Protein AF-A0A1H8T1Y1-F1 (afdb_monomer_lite)

Radius of gyration: 28.63 Å; chains: 1; bounding box: 66×76×70 Å

Secondary structure (DSSP, 8-state):
------------------PPP----TTT--PPPPPPHHHHSGGG-EEEEE--TT--BHHHHHHHHHTTTT-EEPPGGGS-TTHHHHHTSBPPGGGSEEEEEEHHHHHHHHH-TTEEEEEETTTTEEEEEEPTTTHHHHHHHHHHHHHHHHHHHHHTTEE-PPPTT--HHHHHHHH-TT-HHHHHHHHHHH-GGGBSSSSTT-BPTTPPEEPPPHHHHHTS-HHHHHHHHH---

InterPro domains:
  IPR020012 FimV, LysM domain [TIGR03505] (166-229)
  IPR022260 Integrating conjugative element protein PilL, PFGI-1 [TIGR03748] (23-128)

Structure (mmCIF, N/CA/C/O backbone):
data_AF-A0A1H8T1Y1-F1
#
_entry.id   AF-A0A1H8T1Y1-F1
#
loop_
_atom_site.group_PDB
_atom_site.id
_atom_site.type_symbol
_atom_site.label_atom_id
_atom_site.label_alt_id
_atom_site.label_comp_id
_atom_site.label_asym_id
_atom_site.label_entity_id
_atom_site.label_seq_id
_atom_site.pdbx_PDB_ins_code
_atom_site.Cartn_x
_atom_site.Cartn_y
_atom_site.Cartn_z
_atom_site.occupancy
_atom_site.B_iso_or_equiv
_atom_site.auth_seq_id
_atom_site.auth_comp_id
_atom_site.auth_asym_id
_atom_site.auth_atom_id
_atom_site.pdbx_PDB_model_num
ATOM 1 N N . MET A 1 1 ? -32.962 -58.905 47.670 1.00 41.69 1 MET A N 1
ATOM 2 C CA . MET A 1 1 ? -31.483 -58.943 47.669 1.00 41.69 1 MET A CA 1
ATOM 3 C C . MET A 1 1 ? -30.972 -57.582 47.228 1.00 41.69 1 MET A C 1
ATOM 5 O O . MET A 1 1 ? -31.451 -57.063 46.233 1.00 41.69 1 MET A O 1
ATOM 9 N N . ARG A 1 2 ? -30.092 -56.984 48.039 1.00 42.81 2 ARG A N 1
ATOM 10 C CA . ARG A 1 2 ? -29.421 -55.692 47.831 1.00 42.81 2 ARG A CA 1
ATOM 11 C C . ARG A 1 2 ? -28.323 -55.837 46.778 1.00 42.81 2 ARG A C 1
ATOM 13 O O . ARG A 1 2 ? -27.537 -56.761 46.939 1.00 42.81 2 ARG A O 1
ATOM 20 N N . GLN A 1 3 ? -28.178 -54.890 45.852 1.00 44.50 3 GLN A N 1
ATOM 21 C CA . GLN A 1 3 ? -26.863 -54.474 45.345 1.00 44.50 3 GLN A CA 1
ATOM 22 C C . GLN A 1 3 ? -26.889 -52.972 45.036 1.00 44.50 3 GLN A C 1
ATOM 24 O O . GLN A 1 3 ? -27.637 -52.509 44.180 1.00 44.50 3 GLN A O 1
ATOM 29 N N . LEU A 1 4 ? -26.100 -52.221 45.809 1.00 45.38 4 LEU A N 1
ATOM 30 C CA . LEU A 1 4 ? -25.691 -50.857 45.497 1.00 45.38 4 LEU A CA 1
ATOM 31 C C . LEU A 1 4 ? -24.574 -50.932 44.447 1.00 45.38 4 LEU A C 1
ATOM 33 O O . LEU A 1 4 ? -23.591 -51.635 44.673 1.00 45.38 4 LEU A O 1
ATOM 37 N N . CYS A 1 5 ? -24.681 -50.164 43.365 1.00 45.09 5 CYS A N 1
ATOM 38 C CA . CYS A 1 5 ? -23.545 -49.815 42.513 1.00 45.09 5 CYS A CA 1
ATOM 39 C C . CYS A 1 5 ? -23.283 -48.316 42.665 1.00 45.09 5 CYS A C 1
ATOM 41 O O . CYS A 1 5 ? -24.071 -47.489 42.215 1.00 45.09 5 CYS A O 1
ATOM 43 N N . ALA A 1 6 ? -22.184 -47.983 43.338 1.00 44.53 6 ALA A N 1
ATOM 44 C CA . ALA A 1 6 ? -21.596 -46.653 43.326 1.00 44.53 6 ALA A CA 1
ATOM 45 C C . ALA A 1 6 ? -20.744 -46.511 42.058 1.00 44.53 6 ALA A C 1
ATOM 47 O O . ALA A 1 6 ? -19.936 -47.395 41.773 1.00 44.53 6 ALA A O 1
ATOM 48 N N . LEU A 1 7 ? -20.898 -45.412 41.317 1.00 40.72 7 LEU A N 1
ATOM 49 C CA . LEU A 1 7 ? -19.971 -45.047 40.248 1.00 40.72 7 LEU A CA 1
ATOM 50 C C . LEU A 1 7 ? -19.500 -43.605 40.446 1.00 40.72 7 LEU A C 1
ATOM 52 O O . LEU A 1 7 ? -20.298 -42.690 40.643 1.00 40.72 7 LEU A O 1
ATOM 56 N N . ALA A 1 8 ? -18.178 -43.464 40.455 1.00 46.78 8 ALA A N 1
ATOM 57 C CA . ALA A 1 8 ? -17.427 -42.253 40.730 1.00 46.78 8 ALA A CA 1
ATOM 58 C C . ALA A 1 8 ? -17.572 -41.214 39.608 1.00 46.78 8 ALA A C 1
ATOM 60 O O . ALA A 1 8 ? -17.495 -41.548 38.427 1.00 46.78 8 ALA A O 1
ATOM 61 N N . ILE A 1 9 ? -17.729 -39.947 39.990 1.00 44.78 9 ILE A N 1
ATOM 62 C CA . ILE A 1 9 ? -17.725 -38.805 39.073 1.00 44.78 9 ILE A CA 1
ATOM 63 C C . ILE A 1 9 ? -16.298 -38.249 39.034 1.00 44.78 9 ILE A C 1
ATOM 65 O O . ILE A 1 9 ? -15.791 -37.759 40.041 1.00 44.78 9 ILE A O 1
ATOM 69 N N . ALA A 1 10 ? -15.650 -38.340 37.873 1.00 44.66 10 ALA A N 1
ATOM 70 C CA . ALA A 1 10 ? -14.387 -37.667 37.594 1.00 44.66 10 ALA A CA 1
ATOM 71 C C . ALA A 1 10 ? -14.657 -36.183 37.290 1.00 44.66 10 ALA A C 1
ATOM 73 O O . ALA A 1 10 ? -15.415 -35.864 36.374 1.00 44.66 10 ALA A O 1
ATOM 74 N N . ALA A 1 11 ? -14.054 -35.277 38.060 1.00 43.69 11 ALA A N 1
ATOM 75 C CA . ALA A 1 11 ? -14.150 -33.841 37.826 1.00 43.69 11 ALA A CA 1
ATOM 76 C C . ALA A 1 11 ? -13.130 -33.414 36.758 1.00 43.69 11 ALA A C 1
ATOM 78 O O . ALA A 1 11 ? -11.920 -33.500 36.961 1.00 43.69 11 ALA A O 1
ATOM 79 N N . MET A 1 12 ? -13.637 -32.960 35.615 1.00 39.44 12 MET A N 1
ATOM 80 C CA . MET A 1 12 ? -12.865 -32.364 34.529 1.00 39.44 12 MET A CA 1
ATOM 81 C C . MET A 1 12 ? -12.620 -30.887 34.873 1.00 39.44 12 MET A C 1
ATOM 83 O O . MET A 1 12 ? -13.571 -30.122 35.019 1.00 39.44 12 MET A O 1
ATOM 87 N N . VAL A 1 13 ? -11.361 -30.486 35.058 1.00 51.19 13 VAL A N 1
ATOM 88 C CA . VAL A 1 13 ? -10.991 -29.085 35.323 1.00 51.19 13 VAL A CA 1
ATOM 89 C C . VAL A 1 13 ? -10.791 -28.379 33.982 1.00 51.19 13 VAL A C 1
ATOM 91 O O . VAL A 1 13 ? -9.880 -28.723 33.232 1.00 51.19 13 VAL A O 1
ATOM 94 N N . ALA A 1 14 ? -11.651 -27.408 33.673 1.00 46.38 14 ALA A N 1
ATOM 95 C CA . ALA A 1 14 ? -11.491 -26.507 32.532 1.00 46.38 14 ALA A CA 1
ATOM 96 C C . ALA A 1 14 ? -10.654 -25.272 32.932 1.00 46.38 14 ALA A C 1
ATOM 98 O O . ALA A 1 14 ? -10.729 -24.847 34.089 1.00 46.38 14 ALA A O 1
ATOM 99 N N . PRO A 1 15 ? -9.862 -24.681 32.015 1.00 45.28 15 PRO A N 1
ATOM 100 C CA . PRO A 1 15 ? -9.058 -23.504 32.322 1.00 45.28 15 PRO A CA 1
ATOM 101 C C . PRO A 1 15 ? -9.956 -22.272 32.494 1.00 45.28 15 PRO A C 1
ATOM 103 O O . PRO A 1 15 ? -10.916 -22.074 31.749 1.00 45.28 15 PRO A O 1
ATOM 106 N N . ALA A 1 16 ? -9.639 -21.444 33.488 1.00 47.78 16 ALA A N 1
ATOM 107 C CA . ALA A 1 16 ? -10.361 -20.211 33.767 1.00 47.78 16 ALA A CA 1
ATOM 108 C C . ALA A 1 16 ? -10.112 -19.179 32.655 1.00 47.78 16 ALA A C 1
ATOM 110 O O . ALA A 1 16 ? -8.989 -18.714 32.463 1.00 47.78 16 ALA A O 1
ATOM 111 N N . VAL A 1 17 ? -11.174 -18.818 31.933 1.00 49.31 17 VAL A N 1
ATOM 112 C CA . VAL A 1 17 ? -11.217 -17.617 31.095 1.00 49.31 17 VAL A CA 1
ATOM 113 C C . VAL A 1 17 ? -11.213 -16.411 32.034 1.00 49.31 17 VAL A C 1
ATOM 115 O O . VAL A 1 17 ? -12.082 -16.296 32.897 1.00 49.31 17 VAL A O 1
ATOM 118 N N . VAL A 1 18 ? -10.217 -15.537 31.893 1.00 51.84 18 VAL A N 1
ATOM 119 C CA . VAL A 1 18 ? -10.145 -14.270 32.630 1.00 51.84 18 VAL A CA 1
ATOM 120 C C . VAL A 1 18 ? -11.227 -13.349 32.065 1.00 51.84 18 VAL A C 1
ATOM 122 O O . VAL A 1 18 ? -11.109 -12.868 30.941 1.00 51.84 18 VAL A O 1
ATOM 125 N N . ALA A 1 19 ? -12.314 -13.185 32.818 1.00 48.09 19 ALA A N 1
ATOM 126 C CA . ALA A 1 19 ? -13.401 -12.269 32.506 1.00 48.09 19 ALA A CA 1
ATOM 127 C C . ALA A 1 19 ? -13.042 -10.852 32.973 1.00 48.09 19 ALA A C 1
ATOM 129 O O . ALA A 1 19 ? -12.532 -10.673 34.079 1.00 48.09 19 ALA A O 1
ATOM 130 N N . ASP A 1 20 ? -13.313 -9.879 32.106 1.00 53.50 20 ASP A N 1
ATOM 131 C CA . ASP A 1 20 ? -13.230 -8.447 32.389 1.00 53.50 20 ASP A CA 1
ATOM 132 C C . ASP A 1 20 ? -14.220 -8.064 33.509 1.00 53.50 20 ASP A C 1
ATOM 134 O O . ASP A 1 20 ? -15.272 -8.692 33.669 1.00 53.50 20 ASP A O 1
ATOM 138 N N . ASP A 1 21 ? -13.840 -7.082 34.320 1.00 47.06 21 ASP A N 1
ATOM 139 C CA . ASP A 1 21 ? -14.390 -6.797 35.653 1.00 47.06 21 ASP A CA 1
ATOM 140 C C . ASP A 1 21 ? -15.920 -6.534 35.622 1.00 47.06 21 ASP A C 1
ATOM 142 O O . ASP A 1 21 ? -16.380 -5.634 34.908 1.00 47.06 21 ASP A O 1
ATOM 146 N N . PRO A 1 22 ? -16.761 -7.287 36.367 1.00 53.12 22 PRO A N 1
ATOM 147 C CA . PRO A 1 22 ? -18.199 -7.050 36.383 1.00 53.12 22 PRO A CA 1
ATOM 148 C C . PRO A 1 22 ? -18.513 -5.716 37.070 1.00 53.12 22 PRO A C 1
ATOM 150 O O . PRO A 1 22 ? -18.348 -5.551 38.279 1.00 53.12 22 PRO A O 1
ATOM 153 N N . THR A 1 23 ? -19.054 -4.768 36.306 1.00 56.09 23 THR A N 1
ATOM 154 C CA . THR A 1 23 ? -19.643 -3.541 36.850 1.00 56.09 23 THR A CA 1
ATOM 155 C C . THR A 1 23 ? -20.804 -3.910 37.779 1.00 56.09 23 THR A C 1
ATOM 157 O O . THR A 1 23 ? -21.844 -4.413 37.359 1.00 56.09 23 THR A O 1
ATOM 160 N N . GLN A 1 24 ? -20.604 -3.708 39.082 1.00 50.97 24 GLN A N 1
ATOM 161 C CA . GLN A 1 24 ? -21.530 -4.135 40.127 1.00 50.97 24 GLN A CA 1
ATOM 162 C C . GLN A 1 24 ? -22.794 -3.258 40.148 1.00 50.97 24 GLN A C 1
ATOM 164 O O . GLN A 1 24 ? -22.817 -2.183 40.747 1.00 50.97 24 GLN A O 1
ATOM 169 N N . VAL A 1 25 ? -23.882 -3.738 39.543 1.00 51.06 25 VAL A N 1
ATOM 170 C CA . VAL A 1 25 ? -25.210 -3.105 39.607 1.00 51.06 25 VAL A CA 1
ATOM 171 C C . VAL A 1 25 ? -25.997 -3.676 40.798 1.00 51.06 25 VAL A C 1
ATOM 173 O O . VAL A 1 25 ? -26.868 -4.526 40.657 1.00 51.06 25 VAL A O 1
ATOM 176 N N . GLY A 1 26 ? -25.682 -3.233 42.020 1.00 55.22 26 GLY A N 1
ATOM 177 C CA . GLY A 1 26 ? -26.442 -3.597 43.231 1.00 55.22 26 GLY A CA 1
ATOM 178 C C . GLY A 1 26 ? -26.345 -5.073 43.677 1.00 55.22 26 GLY A C 1
ATOM 179 O O . GLY A 1 26 ? -25.745 -5.922 43.029 1.00 55.22 26 GLY A O 1
ATOM 180 N N . ARG A 1 27 ? -26.909 -5.396 44.853 1.00 60.59 27 ARG A N 1
ATOM 181 C CA . ARG A 1 27 ? -26.640 -6.659 45.584 1.00 60.59 27 ARG A CA 1
ATOM 182 C C . ARG A 1 27 ? -27.280 -7.940 45.016 1.00 60.59 27 ARG A C 1
ATOM 184 O O . ARG A 1 27 ? -26.973 -9.006 45.532 1.00 60.59 27 ARG A O 1
ATOM 191 N N . TYR A 1 28 ? -28.139 -7.869 43.996 1.00 52.84 28 TYR A N 1
ATOM 192 C CA . TYR A 1 28 ? -28.879 -9.046 43.499 1.00 52.84 28 TYR A CA 1
ATOM 193 C C . TYR A 1 28 ? -29.111 -9.076 41.980 1.00 52.84 28 TYR A C 1
ATOM 195 O O . TYR A 1 28 ? -29.944 -9.852 41.518 1.00 52.84 28 TYR A O 1
ATOM 203 N N . GLN A 1 29 ? -28.424 -8.249 41.187 1.00 48.72 29 GLN A N 1
ATOM 204 C CA . GLN A 1 29 ? -28.592 -8.261 39.731 1.00 48.72 29 GLN A CA 1
ATOM 205 C C . GLN A 1 29 ? -27.283 -8.640 39.045 1.00 48.72 29 GLN A C 1
ATOM 207 O O . GLN A 1 29 ? -26.314 -7.889 39.041 1.00 48.72 29 GLN A O 1
ATOM 212 N N . THR A 1 30 ? -27.270 -9.836 38.463 1.00 57.25 30 THR A N 1
ATOM 213 C CA . THR A 1 30 ? -26.233 -10.283 37.536 1.00 57.25 30 THR A CA 1
ATOM 214 C C . THR A 1 30 ? -26.773 -10.077 36.128 1.00 57.25 30 THR A C 1
ATOM 216 O O . THR A 1 30 ? -27.548 -10.889 35.628 1.00 57.25 30 THR A O 1
ATOM 219 N N . THR A 1 31 ? -26.417 -8.966 35.493 1.00 61.22 31 THR A N 1
ATOM 220 C CA . THR A 1 31 ? -26.626 -8.797 34.052 1.00 61.22 31 THR A CA 1
ATOM 221 C C . THR A 1 31 ? -25.508 -9.522 33.319 1.00 61.22 31 THR A C 1
ATOM 223 O O . THR A 1 31 ? -24.333 -9.280 33.595 1.00 61.22 31 THR A O 1
ATOM 226 N N . ALA A 1 32 ? -25.858 -10.420 32.398 1.00 63.00 32 ALA A N 1
ATOM 227 C CA . ALA A 1 32 ? -24.876 -10.988 31.485 1.00 63.00 32 ALA A CA 1
ATOM 228 C C . ALA A 1 32 ? -24.254 -9.847 30.653 1.00 63.00 32 ALA A C 1
ATOM 230 O O . ALA A 1 32 ? -25.011 -9.009 30.152 1.00 63.00 32 ALA A O 1
ATOM 231 N N . PRO A 1 33 ? -22.919 -9.775 30.515 1.00 75.94 33 PRO A N 1
ATOM 232 C CA . PRO A 1 33 ? -22.287 -8.743 29.705 1.00 75.94 33 PRO A CA 1
ATOM 233 C C . PRO A 1 33 ? -22.711 -8.926 28.244 1.00 75.94 33 PRO A C 1
ATOM 235 O O . PRO A 1 33 ? -22.449 -9.963 27.632 1.00 75.94 33 PRO A O 1
ATOM 238 N N . LEU A 1 34 ? -23.416 -7.931 27.705 1.00 85.44 34 LEU A N 1
ATOM 239 C CA . LEU A 1 34 ? -23.679 -7.839 26.274 1.00 85.44 34 LEU A CA 1
ATOM 240 C C . LEU A 1 34 ? -22.417 -7.316 25.578 1.00 85.44 34 LEU A C 1
ATOM 242 O O . LEU A 1 34 ? -21.714 -6.487 26.163 1.00 85.44 34 LEU A O 1
ATOM 246 N N . PRO A 1 35 ? -22.128 -7.766 24.346 1.00 86.25 35 PRO A N 1
ATOM 247 C CA . PRO A 1 35 ? -21.045 -7.193 23.561 1.00 86.25 35 PRO A CA 1
ATOM 248 C C . PRO A 1 35 ? -21.219 -5.680 23.393 1.00 86.25 35 PRO A C 1
ATOM 250 O O . PRO A 1 35 ? -22.337 -5.199 23.204 1.00 86.25 35 PRO A O 1
ATOM 253 N N . THR A 1 36 ? -20.117 -4.935 23.438 1.00 87.38 36 THR A N 1
ATOM 254 C CA . THR A 1 36 ? -20.114 -3.504 23.115 1.00 87.38 36 THR A CA 1
ATOM 255 C C . THR A 1 36 ? -20.290 -3.287 21.612 1.00 87.38 36 THR A C 1
ATOM 257 O O . THR A 1 36 ? -19.944 -4.155 20.810 1.00 87.38 36 THR A O 1
ATOM 260 N N . ASP A 1 37 ? -20.729 -2.095 21.202 1.00 86.31 37 ASP A N 1
ATOM 261 C CA . ASP A 1 37 ? -20.847 -1.752 19.776 1.00 86.31 37 ASP A CA 1
ATOM 262 C C . ASP A 1 37 ? -19.521 -1.951 19.027 1.00 86.31 37 ASP A C 1
ATOM 264 O O . ASP A 1 37 ? -19.510 -2.486 17.929 1.00 86.31 37 ASP A O 1
ATOM 268 N N . SER A 1 38 ? -18.380 -1.627 19.646 1.00 87.69 38 SER A N 1
ATOM 269 C CA . SER A 1 38 ? -17.046 -1.866 19.072 1.00 87.69 38 SER A CA 1
ATOM 270 C C . SER A 1 38 ? -16.645 -3.344 18.991 1.00 87.69 38 SER A C 1
ATOM 272 O O . SER A 1 38 ? -15.750 -3.689 18.225 1.00 87.69 38 SER A O 1
ATOM 274 N N . GLN A 1 39 ? -17.260 -4.223 19.788 1.00 91.25 39 GLN A N 1
ATOM 275 C CA . GLN A 1 39 ? -17.073 -5.674 19.681 1.00 91.25 39 GLN A CA 1
ATOM 276 C C . GLN A 1 39 ? -17.959 -6.273 18.580 1.00 91.25 39 GLN A C 1
ATOM 278 O O . GLN A 1 39 ? -17.578 -7.275 17.977 1.00 91.25 39 GLN A O 1
ATOM 283 N N . ILE A 1 40 ? -19.114 -5.658 18.305 1.00 91.56 40 ILE A N 1
ATOM 284 C CA . ILE A 1 40 ? -20.020 -6.038 17.211 1.00 91.56 40 ILE A CA 1
ATOM 285 C C . ILE A 1 40 ? -19.499 -5.492 15.870 1.00 91.56 40 ILE A C 1
ATOM 287 O O . ILE A 1 40 ? -19.448 -6.221 14.880 1.00 91.56 40 ILE A O 1
ATOM 291 N N . GLU A 1 41 ? -19.053 -4.237 15.856 1.00 93.75 41 GLU A N 1
ATOM 292 C CA . GLU A 1 41 ? -18.517 -3.502 14.711 1.00 93.75 41 GLU A CA 1
ATOM 293 C C . GLU A 1 41 ? -17.077 -3.041 15.007 1.00 93.75 41 GLU A C 1
ATOM 295 O O . GLU A 1 41 ? -16.855 -1.932 15.503 1.00 93.75 41 GLU A O 1
ATOM 300 N N . PRO A 1 42 ? -16.058 -3.862 14.680 1.00 95.19 42 PRO A N 1
ATOM 301 C CA . PRO A 1 42 ? -14.664 -3.567 15.024 1.00 95.19 42 PRO A CA 1
ATOM 302 C C . PRO A 1 42 ? -14.123 -2.245 14.469 1.00 95.19 42 PRO A C 1
ATOM 304 O O . PRO A 1 42 ? -13.201 -1.678 15.046 1.00 95.19 42 PRO A O 1
ATOM 307 N N . LEU A 1 43 ? -14.693 -1.722 13.377 1.00 97.12 43 LEU A N 1
ATOM 308 C CA . LEU A 1 43 ? -14.294 -0.430 12.804 1.00 97.12 43 LEU A CA 1
ATOM 309 C C . LEU A 1 43 ? -14.815 0.778 13.605 1.00 97.12 43 LEU A C 1
ATOM 311 O O . LEU A 1 43 ? -14.314 1.885 13.422 1.00 97.12 43 LEU A O 1
ATOM 315 N N . GLN A 1 44 ? -15.741 0.577 14.546 1.00 96.50 44 GLN A N 1
ATOM 316 C CA . GLN A 1 44 ? -16.220 1.629 15.449 1.00 96.50 44 GLN A CA 1
ATOM 317 C C . GLN A 1 44 ? -15.385 1.767 16.724 1.00 96.50 44 GLN A C 1
ATOM 319 O O . GLN A 1 44 ? -15.657 2.626 17.569 1.00 96.50 44 GLN A O 1
ATOM 324 N N . VAL A 1 45 ? -14.339 0.950 16.878 1.00 95.62 45 VAL A N 1
ATOM 325 C CA . VAL A 1 45 ? -13.391 1.094 17.983 1.00 95.62 45 VAL A CA 1
ATOM 326 C C . VAL A 1 45 ? -12.777 2.497 17.975 1.00 95.62 45 VAL A C 1
ATOM 328 O O . VAL A 1 45 ? -12.347 3.005 16.937 1.00 95.62 45 VAL A O 1
ATOM 331 N N . ARG A 1 46 ? -12.754 3.151 19.143 1.00 96.50 46 ARG A N 1
ATOM 332 C CA . ARG A 1 46 ? -12.114 4.463 19.293 1.00 96.50 46 ARG A CA 1
ATOM 333 C C . ARG A 1 46 ? -10.611 4.283 19.413 1.00 96.50 46 ARG A C 1
ATOM 335 O O . ARG A 1 46 ? -10.147 3.579 20.307 1.00 96.50 46 ARG A O 1
ATOM 342 N N . VAL A 1 47 ? -9.870 4.954 18.544 1.00 96.81 47 VAL A N 1
ATOM 343 C CA . VAL A 1 47 ? -8.411 4.888 18.485 1.00 96.81 47 VAL A CA 1
ATOM 344 C C . VAL A 1 47 ? -7.801 6.282 18.526 1.00 96.81 47 VAL A C 1
ATOM 346 O O . VAL A 1 47 ? -8.397 7.258 18.061 1.00 96.81 47 VAL A O 1
ATOM 349 N N . THR A 1 48 ? -6.590 6.339 19.068 1.00 97.94 48 THR A N 1
ATOM 350 C CA . THR A 1 48 ? -5.642 7.435 18.882 1.00 97.94 48 THR A CA 1
ATOM 351 C C . THR A 1 48 ? -4.370 6.809 18.334 1.00 97.94 48 THR A C 1
ATOM 353 O O . THR A 1 48 ? -3.810 5.921 18.977 1.00 97.94 48 THR A O 1
ATOM 356 N N . LEU A 1 49 ? -3.960 7.216 17.136 1.00 97.50 49 LEU A N 1
ATOM 357 C CA . LEU A 1 49 ? -2.805 6.669 16.432 1.00 97.50 49 LEU A CA 1
ATOM 358 C C . LEU A 1 49 ? -1.751 7.755 16.229 1.00 97.50 49 LEU A C 1
ATOM 360 O O . LEU A 1 49 ? -2.080 8.871 15.829 1.00 97.50 49 LEU A O 1
ATOM 364 N N . THR A 1 50 ? -0.495 7.381 16.451 1.00 98.25 50 THR A N 1
ATOM 365 C CA . THR A 1 50 ? 0.693 8.152 16.078 1.00 98.25 50 THR A CA 1
ATOM 366 C C . THR A 1 50 ? 1.465 7.316 15.067 1.00 98.25 50 THR A C 1
ATOM 368 O O . THR A 1 50 ? 1.902 6.211 15.394 1.00 98.25 50 THR A O 1
ATOM 371 N N . PHE A 1 51 ? 1.591 7.802 13.833 1.00 97.69 51 PHE A N 1
ATOM 372 C CA . PHE A 1 51 ? 2.263 7.063 12.766 1.00 97.69 51 PHE A CA 1
ATOM 373 C C . PHE A 1 51 ? 3.783 7.214 12.887 1.00 97.69 51 PHE A C 1
ATOM 375 O O . PHE A 1 51 ? 4.273 8.345 12.969 1.00 97.69 51 PHE A O 1
ATOM 382 N N . PRO A 1 52 ? 4.542 6.105 12.873 1.00 96.88 52 PRO A N 1
ATOM 383 C CA . PRO A 1 52 ? 5.994 6.158 12.955 1.00 96.88 52 PRO A CA 1
ATOM 384 C C . PRO A 1 52 ? 6.590 6.721 11.645 1.00 96.88 52 PRO A C 1
ATOM 386 O O . PRO A 1 52 ? 5.886 6.794 10.629 1.00 96.88 52 PRO A O 1
ATOM 389 N N . PRO A 1 53 ? 7.853 7.184 11.645 1.00 94.00 53 PRO A N 1
ATOM 390 C CA . PRO A 1 53 ? 8.438 7.885 10.501 1.00 94.00 53 PRO A CA 1
ATOM 391 C C . PRO A 1 53 ? 8.517 7.031 9.228 1.00 94.00 53 PRO A C 1
ATOM 393 O O . PRO A 1 53 ? 8.442 7.589 8.140 1.00 94.00 53 PRO A O 1
ATOM 396 N N . GLU A 1 54 ? 8.586 5.703 9.353 1.00 94.19 54 GLU A N 1
ATOM 397 C CA . GLU A 1 54 ? 8.624 4.753 8.231 1.00 94.19 54 GLU A CA 1
ATOM 398 C C . GLU A 1 54 ? 7.292 4.675 7.463 1.00 94.19 54 GLU A C 1
ATOM 400 O O . GLU A 1 54 ? 7.232 4.147 6.352 1.00 94.19 54 GLU A O 1
ATOM 405 N N . VAL A 1 55 ? 6.202 5.184 8.048 1.00 96.75 55 VAL A N 1
ATOM 406 C CA . VAL A 1 55 ? 4.914 5.326 7.366 1.00 96.75 55 VAL A CA 1
ATOM 407 C C . VAL A 1 55 ? 4.928 6.642 6.595 1.00 96.75 55 VAL A C 1
ATOM 409 O O . VAL A 1 55 ? 4.766 7.720 7.168 1.00 96.75 55 VAL A O 1
ATOM 412 N N . GLU A 1 56 ? 5.115 6.554 5.283 1.00 96.56 56 GLU A N 1
ATOM 413 C CA . GLU A 1 56 ? 5.293 7.708 4.394 1.00 96.56 56 GLU A CA 1
ATOM 414 C C . GLU A 1 56 ? 4.084 7.966 3.494 1.00 96.56 56 GLU A C 1
ATOM 416 O O . GLU A 1 56 ? 3.879 9.087 3.031 1.00 96.56 56 GLU A O 1
ATOM 421 N N . THR A 1 57 ? 3.259 6.949 3.249 1.00 98.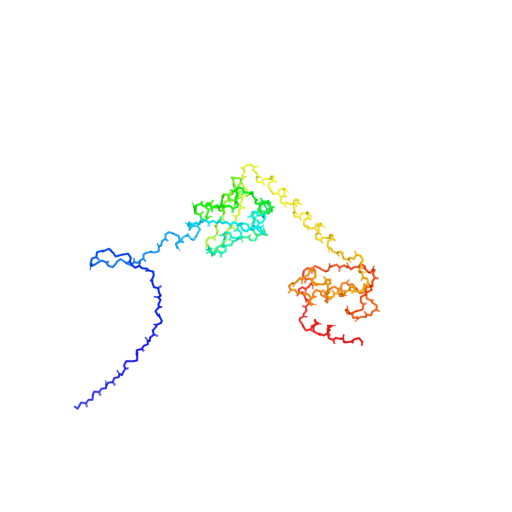12 57 THR A N 1
ATOM 422 C CA . THR A 1 57 ? 2.117 7.018 2.330 1.00 98.12 57 THR A CA 1
ATOM 423 C C . THR A 1 57 ? 0.787 6.811 3.043 1.00 98.12 57 THR A C 1
ATOM 425 O O . THR A 1 57 ? 0.700 6.172 4.095 1.00 98.12 57 THR A O 1
ATOM 428 N N . VAL A 1 58 ? -0.291 7.310 2.438 1.00 98.31 58 VAL A N 1
ATOM 429 C CA . VAL A 1 58 ? -1.660 7.082 2.913 1.00 98.31 58 VAL A CA 1
ATOM 430 C C . VAL A 1 58 ? -1.985 5.586 2.938 1.00 98.31 58 VAL A C 1
ATOM 432 O O . VAL A 1 58 ? -2.621 5.123 3.884 1.00 98.31 58 VAL A O 1
ATOM 435 N N . GLY A 1 59 ? -1.511 4.808 1.959 1.00 97.38 59 GLY A N 1
ATOM 436 C CA . GLY A 1 59 ? -1.710 3.360 1.941 1.00 97.38 59 GLY A CA 1
ATOM 437 C C . GLY A 1 59 ? -1.033 2.647 3.111 1.00 97.38 59 GLY A C 1
ATOM 438 O O . GLY A 1 59 ? -1.669 1.826 3.773 1.00 97.38 59 GLY A O 1
ATOM 439 N N . GLN A 1 60 ? 0.215 3.009 3.429 1.00 97.50 60 GLN A N 1
ATOM 440 C CA . GLN A 1 60 ? 0.911 2.494 4.615 1.00 97.50 60 GLN A CA 1
ATOM 441 C C . GLN A 1 60 ? 0.189 2.896 5.908 1.00 97.50 60 GLN A C 1
ATOM 443 O O . GLN A 1 60 ? 0.007 2.056 6.785 1.00 97.50 60 GLN A O 1
ATOM 448 N N . ALA A 1 61 ? -0.283 4.142 6.015 1.00 98.12 61 ALA A N 1
ATOM 449 C CA . ALA A 1 61 ? -1.014 4.617 7.190 1.00 98.12 61 ALA A CA 1
ATOM 450 C C . ALA A 1 61 ? -2.335 3.862 7.397 1.00 98.12 61 ALA A C 1
ATOM 452 O O . ALA A 1 61 ? -2.673 3.486 8.518 1.00 98.12 61 ALA A O 1
ATOM 453 N N . MET A 1 62 ? -3.071 3.585 6.319 1.00 98.31 62 MET A N 1
ATOM 454 C CA . MET A 1 62 ? -4.282 2.765 6.373 1.00 98.31 62 MET A CA 1
ATOM 455 C C . MET A 1 62 ? -3.977 1.319 6.773 1.00 98.31 62 MET A C 1
ATOM 457 O O . MET A 1 62 ? -4.693 0.759 7.601 1.00 98.31 62 MET A O 1
ATOM 461 N N . GLY A 1 63 ? -2.909 0.728 6.225 1.00 97.50 63 GLY A N 1
ATOM 462 C CA . GLY A 1 63 ? -2.428 -0.592 6.636 1.00 97.50 63 GLY A CA 1
ATOM 463 C C . GLY A 1 63 ? -2.127 -0.640 8.134 1.00 97.50 63 GLY A C 1
ATOM 464 O O . GLY A 1 63 ? -2.694 -1.472 8.838 1.00 97.50 63 GLY A O 1
ATOM 465 N N . TYR A 1 64 ? -1.339 0.323 8.621 1.00 97.50 64 TYR A N 1
ATOM 466 C CA . TYR A 1 64 ? -0.984 0.482 10.033 1.00 97.50 64 TYR A CA 1
ATOM 467 C C . TYR A 1 64 ? -2.222 0.621 10.932 1.00 97.50 64 TYR A C 1
ATOM 469 O O . TYR A 1 64 ? -2.355 -0.062 11.945 1.00 97.50 64 TYR A O 1
ATOM 477 N N . ALA A 1 65 ? -3.178 1.471 10.542 1.00 97.56 65 ALA A N 1
ATOM 478 C CA . ALA A 1 65 ? -4.402 1.694 11.309 1.00 97.56 65 ALA A CA 1
ATOM 479 C C . ALA A 1 65 ? -5.275 0.431 11.432 1.00 97.56 65 ALA A C 1
ATOM 481 O O . ALA A 1 65 ? -5.990 0.261 12.422 1.00 97.56 65 ALA A O 1
ATOM 482 N N . LEU A 1 66 ? -5.219 -0.460 10.440 1.00 97.69 66 LEU A N 1
ATOM 483 C CA . LEU A 1 66 ? -6.040 -1.666 10.375 1.00 97.69 66 LEU A CA 1
ATOM 484 C C . LEU A 1 66 ? -5.440 -2.875 11.111 1.00 97.69 66 LEU A C 1
ATOM 486 O O . LEU A 1 66 ? -6.205 -3.783 11.441 1.00 97.69 66 LEU A O 1
ATOM 490 N N . GLU A 1 67 ? -4.141 -2.892 11.436 1.00 94.50 67 GLU A N 1
ATOM 491 C CA . GLU A 1 67 ? -3.415 -4.069 11.963 1.00 94.50 67 GLU A CA 1
ATOM 492 C C . GLU A 1 67 ? -4.111 -4.784 13.134 1.00 94.50 67 GLU A C 1
ATOM 494 O O . GLU A 1 67 ? -4.094 -6.011 13.224 1.00 94.50 67 GLU A O 1
ATOM 499 N N . ARG A 1 68 ? -4.751 -4.027 14.035 1.00 89.94 68 ARG A N 1
ATOM 500 C CA . ARG A 1 68 ? -5.400 -4.563 15.249 1.00 89.94 68 ARG A CA 1
ATOM 501 C C . ARG A 1 68 ? -6.920 -4.679 15.154 1.00 89.94 68 ARG A C 1
ATOM 503 O O . ARG A 1 68 ? -7.562 -5.094 16.113 1.00 89.94 68 ARG A O 1
ATOM 510 N N . SER A 1 69 ? -7.499 -4.311 14.016 1.00 94.50 69 SER A N 1
ATOM 511 C CA . SER A 1 69 ? -8.954 -4.276 13.813 1.00 94.50 69 SER A CA 1
ATOM 512 C C . SER A 1 69 ? -9.537 -5.613 13.347 1.00 94.50 69 SER A C 1
ATOM 514 O O . SER A 1 69 ? -10.744 -5.839 13.429 1.00 94.50 69 SER A O 1
ATOM 516 N N . GLY A 1 70 ? -8.689 -6.497 12.811 1.00 95.25 70 GLY A N 1
ATOM 517 C CA . GLY A 1 70 ? -9.120 -7.707 12.110 1.00 95.25 70 GLY A CA 1
ATOM 518 C C . GLY A 1 70 ? -9.671 -7.455 10.700 1.00 95.25 70 GLY A C 1
ATOM 519 O O . GLY A 1 70 ? -10.056 -8.422 10.044 1.00 95.25 70 GLY A O 1
ATOM 520 N N . TYR A 1 71 ? -9.699 -6.198 10.242 1.00 98.00 71 TYR A N 1
ATOM 521 C CA . TYR A 1 71 ? -9.903 -5.811 8.848 1.00 98.00 71 TYR A CA 1
ATOM 522 C C . TYR A 1 71 ? -8.561 -5.603 8.142 1.00 98.00 71 TYR A C 1
ATOM 524 O O . TYR A 1 71 ? -7.527 -5.399 8.775 1.00 98.00 71 TYR A O 1
ATOM 532 N N . ARG A 1 72 ? -8.579 -5.644 6.812 1.00 97.50 72 ARG A N 1
ATOM 533 C CA . ARG A 1 72 ? -7.411 -5.407 5.950 1.00 97.50 72 ARG A CA 1
ATOM 534 C C . ARG A 1 72 ? -7.826 -4.655 4.689 1.00 97.50 72 ARG A C 1
ATOM 536 O O . ARG A 1 72 ? -8.985 -4.718 4.283 1.00 97.50 72 ARG A O 1
ATOM 543 N N . LEU A 1 73 ? -6.883 -3.968 4.051 1.00 96.75 73 LEU A N 1
ATOM 544 C CA . LEU A 1 73 ? -7.135 -3.348 2.750 1.00 96.75 73 LEU A CA 1
ATOM 545 C C . LEU A 1 73 ? -7.384 -4.419 1.678 1.00 96.75 73 LEU A C 1
ATOM 547 O O . LEU A 1 73 ? -6.733 -5.469 1.660 1.00 96.75 73 LEU A O 1
ATOM 551 N N . GLN A 1 74 ? -8.336 -4.150 0.788 1.00 96.69 74 GLN A N 1
ATOM 552 C CA . GLN A 1 74 ? -8.556 -4.943 -0.416 1.00 96.69 74 GLN A CA 1
ATOM 553 C C . GLN A 1 74 ? -7.351 -4.815 -1.364 1.00 96.69 74 GLN A C 1
ATOM 555 O O . GLN A 1 74 ? -6.732 -3.755 -1.443 1.00 96.69 74 GLN A O 1
ATOM 560 N N . SER A 1 75 ? -7.025 -5.894 -2.091 1.00 90.12 75 SER A N 1
ATOM 561 C CA . SER A 1 75 ? -5.992 -5.837 -3.140 1.00 90.12 75 SER A CA 1
ATOM 562 C C . SER A 1 75 ? -6.382 -4.827 -4.211 1.00 90.12 75 SER A C 1
ATOM 564 O O . SER A 1 75 ? -7.543 -4.810 -4.627 1.00 90.12 75 SER A O 1
ATOM 566 N N . VAL A 1 76 ? -5.406 -4.061 -4.700 1.00 89.25 76 VAL A N 1
ATOM 567 C CA . VAL A 1 76 ? -5.600 -3.059 -5.760 1.00 89.25 76 VAL A CA 1
ATOM 568 C C . VAL A 1 76 ? -6.221 -3.693 -7.014 1.00 89.25 76 VAL A C 1
ATOM 570 O O . VAL A 1 76 ? -7.115 -3.099 -7.604 1.00 89.25 76 VAL A O 1
ATOM 573 N N . ASP A 1 77 ? -5.874 -4.945 -7.336 1.00 87.31 77 ASP A N 1
ATOM 574 C CA . ASP A 1 77 ? -6.393 -5.680 -8.509 1.00 87.31 77 ASP A CA 1
ATOM 575 C C . ASP A 1 77 ? -7.900 -5.975 -8.452 1.00 87.31 77 ASP A C 1
ATOM 577 O O . ASP A 1 77 ? -8.524 -6.294 -9.462 1.00 87.31 77 ASP A O 1
ATOM 581 N N . LYS A 1 78 ? -8.483 -5.955 -7.247 1.00 89.75 78 LYS A N 1
ATOM 582 C CA . LYS A 1 78 ? -9.900 -6.268 -7.002 1.00 89.75 78 LYS A CA 1
ATOM 583 C C . LYS A 1 78 ? -10.705 -5.047 -6.549 1.00 89.75 78 LYS A C 1
ATOM 585 O O . LYS A 1 78 ? -11.892 -5.199 -6.264 1.00 89.75 78 LYS A O 1
ATOM 590 N N . ALA A 1 79 ? -10.066 -3.886 -6.430 1.00 93.44 79 ALA A N 1
ATOM 591 C CA . ALA A 1 79 ? -10.668 -2.632 -5.991 1.00 93.44 79 ALA A CA 1
ATOM 592 C C . ALA A 1 79 ? -11.003 -1.719 -7.188 1.00 93.44 79 ALA A C 1
ATOM 594 O O . ALA A 1 79 ? -10.752 -2.067 -8.342 1.00 93.44 79 ALA A O 1
ATOM 595 N N . ASP A 1 80 ? -11.568 -0.533 -6.925 1.00 94.56 80 ASP A N 1
ATOM 596 C CA . ASP A 1 80 ? -11.630 0.530 -7.938 1.00 94.56 80 ASP A CA 1
ATOM 597 C C . ASP A 1 80 ? -10.191 0.878 -8.367 1.00 94.56 80 ASP A C 1
ATOM 599 O O . ASP A 1 80 ? -9.383 1.206 -7.492 1.00 94.56 80 ASP A O 1
ATOM 603 N N . PRO A 1 81 ? -9.851 0.872 -9.672 1.00 93.94 81 PRO A N 1
ATOM 604 C CA . PRO A 1 81 ? -8.514 1.237 -10.144 1.00 93.94 81 PRO A CA 1
ATOM 605 C C . PRO A 1 81 ? -8.029 2.587 -9.606 1.00 93.94 81 PRO A C 1
ATOM 607 O O . PRO A 1 81 ? -6.842 2.768 -9.338 1.00 93.94 81 PRO A O 1
ATOM 610 N N . ALA A 1 82 ? -8.954 3.528 -9.368 1.00 96.88 82 ALA A N 1
ATOM 611 C CA . AL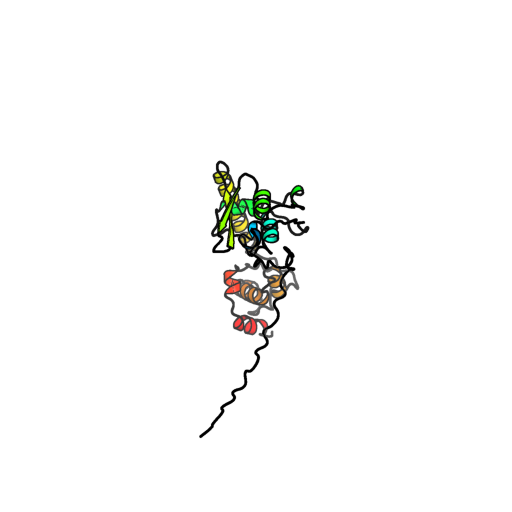A A 1 82 ? -8.635 4.817 -8.769 1.00 96.88 82 ALA A CA 1
ATOM 612 C C . ALA A 1 82 ? -7.917 4.676 -7.417 1.00 96.88 82 ALA A C 1
ATOM 614 O O . ALA A 1 82 ? -7.045 5.484 -7.112 1.00 96.88 82 ALA A O 1
ATOM 615 N N . MET A 1 83 ? -8.241 3.659 -6.610 1.00 97.25 83 MET A N 1
ATOM 616 C CA . MET A 1 83 ? -7.692 3.466 -5.264 1.00 97.25 83 MET A CA 1
ATOM 617 C C . MET A 1 83 ? -6.158 3.466 -5.247 1.00 97.25 83 MET A C 1
ATOM 619 O O . MET A 1 83 ? -5.568 3.990 -4.302 1.00 97.25 83 MET A O 1
ATOM 623 N N . LYS A 1 84 ? -5.497 2.981 -6.308 1.00 96.06 84 LYS A N 1
ATOM 624 C CA . LYS A 1 84 ? -4.030 3.023 -6.436 1.00 96.06 84 LYS A CA 1
ATOM 625 C C . LYS A 1 84 ? -3.473 4.444 -6.290 1.00 96.06 84 LYS A C 1
ATOM 627 O O . LYS A 1 84 ? -2.464 4.658 -5.614 1.00 96.06 84 LYS A O 1
ATOM 632 N N . LEU A 1 85 ? -4.166 5.436 -6.851 1.00 97.50 85 LEU A N 1
ATOM 633 C CA . LEU A 1 85 ? -3.793 6.841 -6.713 1.00 97.50 85 LEU A CA 1
ATOM 634 C C . LEU A 1 85 ? -3.782 7.280 -5.247 1.00 97.50 85 LEU A C 1
ATOM 636 O O . LEU A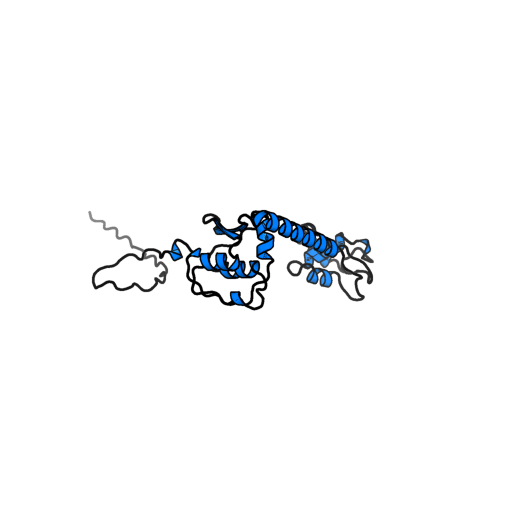 1 85 ? -2.849 7.965 -4.834 1.00 97.50 85 LEU A O 1
ATOM 640 N N . LEU A 1 86 ? -4.811 6.906 -4.479 1.00 97.94 86 LEU A N 1
ATOM 641 C CA . LEU A 1 86 ? -4.932 7.263 -3.067 1.00 97.94 86 LEU A CA 1
ATOM 642 C C . LEU A 1 86 ? -3.793 6.667 -2.245 1.00 97.94 86 LEU A C 1
ATOM 644 O O . LEU A 1 86 ? -3.142 7.384 -1.491 1.00 97.94 86 LEU A O 1
ATOM 648 N N . LEU A 1 87 ? -3.548 5.366 -2.410 1.00 97.06 87 LEU A N 1
ATOM 649 C CA . LEU A 1 87 ? -2.588 4.626 -1.591 1.00 97.06 87 LEU A CA 1
ATOM 650 C C . LEU A 1 87 ? -1.149 5.122 -1.773 1.00 97.06 87 LEU A C 1
ATOM 652 O O . LEU A 1 87 ? -0.364 5.040 -0.834 1.00 97.06 87 LEU A O 1
ATOM 656 N N . THR A 1 88 ? -0.827 5.672 -2.945 1.00 96.19 88 THR A N 1
ATOM 657 C CA . THR A 1 88 ? 0.497 6.223 -3.279 1.00 96.19 88 THR A CA 1
ATOM 658 C C . THR A 1 88 ? 0.692 7.677 -2.850 1.00 96.19 88 THR A C 1
ATOM 660 O O . THR A 1 88 ? 1.801 8.198 -2.950 1.00 96.19 88 THR A O 1
ATOM 663 N N . ARG A 1 89 ? -0.354 8.375 -2.382 1.00 97.56 89 ARG A N 1
ATOM 664 C CA . ARG A 1 89 ? -0.194 9.755 -1.899 1.00 97.56 89 ARG A CA 1
ATOM 665 C C . ARG A 1 89 ? 0.644 9.771 -0.621 1.00 97.56 89 ARG A C 1
ATOM 667 O O . ARG A 1 89 ? 0.453 8.927 0.253 1.00 97.56 89 ARG A O 1
ATOM 674 N N . ALA A 1 90 ? 1.517 10.768 -0.491 1.00 97.81 90 ALA A N 1
ATOM 675 C CA . ALA A 1 90 ? 2.269 11.009 0.736 1.00 97.81 90 ALA A CA 1
ATOM 676 C C . ALA A 1 90 ? 1.324 11.288 1.916 1.00 97.81 90 ALA A C 1
ATOM 678 O O . ALA A 1 90 ? 0.301 11.960 1.756 1.00 97.81 90 ALA A O 1
ATOM 679 N N . LEU A 1 91 ? 1.677 10.785 3.097 1.00 98.00 91 LEU A N 1
ATOM 680 C CA . LEU A 1 91 ? 0.974 11.060 4.341 1.00 98.00 91 LEU A CA 1
ATOM 681 C C . LEU A 1 91 ? 1.240 12.520 4.757 1.00 98.00 91 LEU A C 1
ATOM 683 O O . LEU A 1 91 ? 2.393 12.882 4.986 1.00 98.00 91 LEU A O 1
ATOM 687 N N . PRO A 1 92 ? 0.209 13.378 4.873 1.00 97.25 92 PRO A N 1
ATOM 688 C CA . PRO A 1 92 ? 0.402 14.749 5.334 1.00 97.25 92 PRO A CA 1
ATOM 689 C C . PRO A 1 92 ? 0.890 14.801 6.785 1.00 97.25 92 PRO A C 1
ATOM 691 O O . PRO A 1 92 ? 0.410 14.046 7.628 1.00 97.25 92 PRO A O 1
ATOM 694 N N . GLU A 1 93 ? 1.744 15.773 7.111 1.00 96.94 93 GLU A N 1
ATOM 695 C CA . GLU A 1 93 ? 2.241 15.968 8.483 1.00 96.94 93 GLU A CA 1
ATOM 696 C C . GLU A 1 93 ? 1.112 16.204 9.500 1.00 96.94 93 GLU A C 1
ATOM 698 O O . GLU A 1 93 ? 1.161 15.704 10.621 1.00 96.94 93 GLU A O 1
ATOM 703 N N . SER A 1 94 ? 0.022 16.865 9.094 1.00 96.81 94 SER A N 1
ATOM 704 C CA . SER A 1 94 ? -1.170 17.044 9.939 1.00 96.81 94 SER A CA 1
ATOM 705 C C . SER A 1 94 ? -1.897 15.741 10.284 1.00 96.81 94 SER A C 1
ATOM 707 O O . SER A 1 94 ? -2.783 15.753 11.131 1.00 96.81 94 SER A O 1
ATOM 709 N N . HIS A 1 95 ? -1.578 14.636 9.607 1.00 97.25 95 HIS A N 1
ATOM 710 C CA . HIS A 1 95 ? -2.140 13.311 9.859 1.00 97.25 95 HIS A CA 1
ATOM 711 C C . HIS A 1 95 ? -1.175 12.393 10.615 1.00 97.25 95 HIS A C 1
ATOM 713 O O . HIS A 1 95 ? -1.523 11.237 10.824 1.00 97.25 95 HIS A O 1
ATOM 719 N N . ARG A 1 96 ? 0.008 12.867 11.042 1.00 96.94 96 ARG A N 1
ATOM 720 C CA . ARG A 1 96 ? 0.962 12.065 11.835 1.00 96.94 96 ARG A CA 1
ATOM 721 C C . ARG A 1 96 ? 0.382 11.605 13.171 1.00 96.94 96 ARG A C 1
ATOM 723 O O . ARG A 1 96 ? 0.732 10.526 13.639 1.00 96.94 96 ARG A O 1
ATOM 730 N N . GLU A 1 97 ? -0.532 12.381 13.740 1.00 97.69 97 GLU A N 1
ATOM 731 C CA . GLU A 1 97 ? -1.294 12.023 14.933 1.00 97.69 97 GLU A CA 1
ATOM 732 C C . GLU A 1 97 ? -2.788 12.217 14.666 1.00 97.69 97 GLU A C 1
ATOM 734 O O . GLU A 1 97 ? -3.224 13.300 14.277 1.00 97.69 97 GLU A O 1
ATOM 739 N N . LEU A 1 98 ? -3.585 11.167 14.866 1.00 97.25 98 LEU A N 1
ATOM 740 C CA . LEU A 1 98 ? -5.031 11.189 14.644 1.00 97.25 98 LEU A CA 1
ATOM 741 C C . LEU A 1 98 ? -5.770 10.537 15.812 1.00 97.25 98 LEU A C 1
ATOM 743 O O . LEU A 1 98 ? -5.504 9.394 16.171 1.00 97.25 98 LEU A O 1
ATOM 747 N N . GLY A 1 99 ? -6.759 11.242 16.360 1.00 95.25 99 GLY A N 1
ATOM 748 C CA . GLY A 1 99 ? -7.685 10.731 17.373 1.00 95.25 99 GLY A CA 1
ATOM 749 C C . GLY A 1 99 ? -7.885 11.692 18.551 1.00 95.25 99 GLY A C 1
ATOM 750 O O . GLY A 1 99 ? -7.290 12.769 18.568 1.00 95.25 99 GLY A O 1
ATOM 751 N N . PRO A 1 100 ? -8.734 11.333 19.532 1.00 96.69 100 PRO A N 1
ATOM 752 C CA . PRO A 1 100 ? -9.514 10.095 19.609 1.00 96.69 100 PRO A CA 1
ATOM 753 C C . PRO A 1 100 ? -10.750 10.114 18.691 1.00 96.69 100 PRO A C 1
ATOM 755 O O . PRO A 1 100 ? -11.603 10.994 18.799 1.00 96.69 100 PRO A O 1
ATOM 758 N N . MET A 1 101 ? -10.889 9.120 17.809 1.00 97.62 101 MET A N 1
ATOM 759 C CA . MET A 1 101 ? -12.060 8.958 16.926 1.00 97.62 101 MET A CA 1
ATOM 760 C C . MET A 1 101 ? -12.293 7.485 16.558 1.00 97.62 101 MET A C 1
ATOM 762 O O . MET A 1 101 ? -11.446 6.646 16.848 1.00 97.62 101 MET A O 1
ATOM 766 N N . ALA A 1 102 ? -13.440 7.154 15.955 1.00 97.38 102 ALA A N 1
ATOM 767 C CA . ALA A 1 102 ? -13.690 5.803 15.439 1.00 97.38 102 ALA A CA 1
ATOM 768 C C . ALA A 1 102 ? -12.702 5.461 14.311 1.00 97.38 102 ALA A C 1
ATOM 770 O O . ALA A 1 102 ? -12.374 6.334 13.503 1.00 97.38 102 ALA A O 1
ATOM 771 N N . LEU A 1 103 ? -12.248 4.208 14.240 1.00 97.88 103 LEU A N 1
ATOM 772 C CA . LEU A 1 103 ? -11.320 3.753 13.201 1.00 97.88 103 LEU A CA 1
ATOM 773 C C . LEU A 1 103 ? -11.888 3.978 11.789 1.00 97.88 103 LEU A C 1
ATOM 775 O O . LEU A 1 103 ? -11.167 4.443 10.912 1.00 97.88 103 LEU A O 1
ATOM 779 N N . GLU A 1 104 ? -13.185 3.755 11.583 1.00 97.81 104 GLU A N 1
ATOM 780 C CA . GLU A 1 104 ? -13.882 4.076 10.332 1.00 97.81 104 GLU A CA 1
ATOM 781 C C . GLU A 1 104 ? -13.719 5.558 9.942 1.00 97.81 104 GLU A C 1
ATOM 783 O O . GLU A 1 104 ? -13.315 5.886 8.822 1.00 97.81 104 GLU A O 1
ATOM 788 N N . THR A 1 105 ? -13.958 6.467 10.893 1.00 98.00 105 THR A N 1
ATOM 789 C CA . THR A 1 105 ? -13.792 7.915 10.703 1.00 98.00 105 THR A CA 1
ATOM 790 C C . THR A 1 105 ? -12.342 8.282 10.407 1.00 98.00 105 THR A C 1
ATOM 792 O O . THR A 1 105 ? -12.085 9.140 9.560 1.00 98.00 105 THR A O 1
ATOM 795 N N . LEU A 1 106 ? -11.385 7.633 11.072 1.00 98.25 106 LEU A N 1
ATOM 796 C CA . LEU A 1 106 ? -9.959 7.833 10.832 1.00 98.25 106 LEU A CA 1
ATOM 797 C C . LEU A 1 106 ? -9.588 7.434 9.398 1.00 98.25 106 LEU A C 1
ATOM 799 O O . LEU A 1 106 ? -8.955 8.220 8.694 1.00 98.25 106 LEU A O 1
ATOM 803 N N . LEU A 1 107 ? -10.043 6.269 8.927 1.00 98.31 107 LEU A N 1
ATOM 804 C CA . LEU A 1 107 ? -9.815 5.798 7.555 1.00 98.31 107 LEU A CA 1
ATOM 805 C C . LEU A 1 107 ? -10.416 6.756 6.520 1.00 98.31 107 LEU A C 1
ATOM 807 O O . LEU A 1 107 ? -9.761 7.109 5.539 1.00 98.31 107 LEU A O 1
ATOM 811 N N . GLN A 1 108 ? -11.636 7.241 6.760 1.00 98.06 108 GLN A N 1
ATOM 812 C CA . GLN A 1 108 ? -12.275 8.231 5.892 1.00 98.06 108 GLN A CA 1
ATOM 813 C C . GLN A 1 108 ? -11.562 9.599 5.933 1.00 98.06 108 GLN A C 1
ATOM 815 O O . GLN A 1 108 ? -11.565 10.313 4.928 1.00 98.06 108 GLN A O 1
ATOM 820 N N . THR A 1 109 ? -10.927 9.956 7.055 1.00 98.06 109 THR A N 1
ATOM 821 C CA . THR A 1 109 ? -10.115 11.179 7.206 1.00 98.06 109 THR A CA 1
ATOM 822 C C . THR A 1 109 ? -8.805 11.079 6.429 1.00 98.06 109 THR A C 1
ATOM 824 O O . THR A 1 109 ? -8.473 12.004 5.691 1.00 98.06 109 THR A O 1
ATOM 827 N N . LEU A 1 110 ? -8.110 9.939 6.522 1.00 98.12 110 LEU A N 1
ATOM 828 C CA . LEU A 1 110 ? -6.912 9.646 5.728 1.00 98.12 110 LEU A CA 1
ATOM 829 C C . LEU A 1 110 ? -7.206 9.681 4.225 1.00 98.12 110 LEU A C 1
ATOM 831 O O . LEU A 1 110 ? -6.418 10.225 3.457 1.00 98.12 110 LEU A O 1
ATOM 835 N N . ALA A 1 111 ? -8.351 9.128 3.814 1.00 97.62 111 ALA A N 1
ATOM 836 C CA . ALA A 1 111 ? -8.769 9.136 2.418 1.00 97.62 111 ALA A CA 1
ATOM 837 C C . ALA A 1 111 ? -9.141 10.546 1.931 1.00 97.62 111 ALA A C 1
ATOM 839 O O . ALA A 1 111 ? -8.784 10.964 0.832 1.00 97.62 111 ALA A O 1
ATOM 840 N N . GLY A 1 112 ? -9.863 11.297 2.762 1.00 96.69 112 GLY A N 1
ATOM 841 C CA . GLY A 1 112 ? -10.390 12.610 2.423 1.00 96.69 112 GLY A CA 1
ATOM 842 C C . GLY A 1 112 ? -11.708 12.558 1.643 1.00 96.69 112 GLY A C 1
ATOM 843 O O . GLY A 1 112 ? -12.254 11.508 1.304 1.00 96.69 112 GLY A O 1
ATOM 844 N N . ARG A 1 113 ? -12.254 13.746 1.363 1.00 95.69 113 ARG A N 1
ATOM 845 C CA . ARG A 1 113 ? -13.593 13.935 0.772 1.00 95.69 113 ARG A CA 1
ATOM 846 C C . ARG A 1 113 ? -13.827 13.308 -0.612 1.00 95.69 113 ARG A C 1
ATOM 848 O O . ARG A 1 113 ? -14.960 12.887 -0.842 1.00 95.69 113 ARG A O 1
ATOM 855 N N . PRO A 1 114 ? -12.846 13.257 -1.536 1.00 97.12 114 PRO A N 1
ATOM 856 C CA . PRO A 1 114 ? -13.054 12.665 -2.860 1.00 97.12 114 PRO A CA 1
ATOM 857 C C . PRO A 1 114 ? -13.309 11.157 -2.836 1.00 97.12 114 PRO A C 1
ATOM 859 O O . PRO A 1 114 ? -13.704 10.602 -3.854 1.00 97.12 114 PRO A O 1
ATOM 862 N N . TRP A 1 115 ? -13.106 10.497 -1.697 1.00 98.19 115 TRP A N 1
ATOM 863 C CA . TRP A 1 115 ? -13.162 9.047 -1.576 1.00 98.19 115 TRP A CA 1
ATOM 864 C C . TRP A 1 115 ? -14.353 8.609 -0.734 1.00 98.19 115 TRP A C 1
ATOM 866 O O . TRP A 1 115 ? -14.804 9.299 0.187 1.00 98.19 115 TRP A O 1
ATOM 876 N N . ARG A 1 116 ? -14.902 7.449 -1.063 1.00 98.06 116 ARG A N 1
ATOM 877 C CA . ARG A 1 116 ? -15.921 6.764 -0.276 1.00 98.06 116 ARG A CA 1
ATOM 878 C C . ARG A 1 116 ? -15.321 5.478 0.267 1.00 98.06 116 ARG A C 1
ATOM 880 O O . ARG A 1 116 ? -14.841 4.665 -0.514 1.00 98.06 116 ARG A O 1
ATOM 887 N N . LEU A 1 117 ? -15.388 5.305 1.581 1.00 98.31 117 LEU A N 1
ATOM 888 C CA . LEU A 1 117 ? -15.075 4.042 2.232 1.00 98.31 117 LEU A CA 1
ATOM 889 C C . LEU A 1 117 ? -16.104 2.970 1.840 1.00 98.31 117 LEU A C 1
ATOM 891 O O . LEU A 1 117 ? -17.310 3.193 1.960 1.00 98.31 117 LEU A O 1
ATOM 895 N N . VAL A 1 118 ? -15.623 1.817 1.38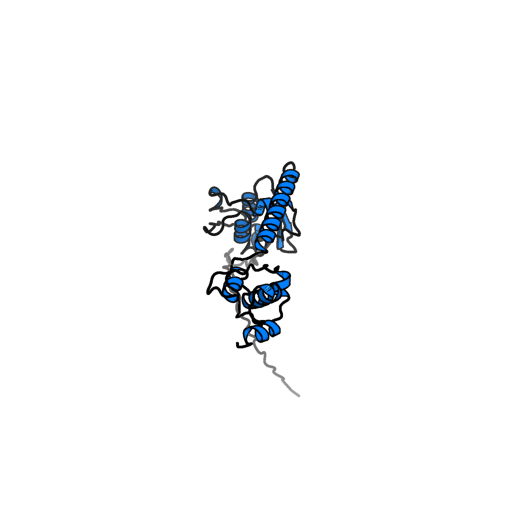6 1.00 98.19 118 VAL A N 1
ATOM 896 C CA . VAL A 1 118 ? -16.419 0.618 1.111 1.00 98.19 118 VAL A CA 1
ATOM 897 C C . VAL A 1 118 ? -15.946 -0.481 2.048 1.00 98.19 118 VAL A C 1
ATOM 899 O O . VAL A 1 118 ? -14.748 -0.737 2.162 1.00 98.19 118 VAL A O 1
ATOM 902 N N . ILE A 1 119 ? -16.887 -1.118 2.735 1.00 97.94 119 ILE A N 1
ATOM 903 C CA . ILE A 1 119 ? -16.605 -2.114 3.767 1.00 97.94 119 ILE A CA 1
ATOM 904 C C . ILE A 1 119 ? -17.262 -3.421 3.338 1.00 97.94 119 ILE A C 1
ATOM 906 O O . ILE A 1 119 ? -18.455 -3.443 3.041 1.00 97.94 119 ILE A O 1
ATOM 910 N N . ASP A 1 120 ? -16.488 -4.503 3.330 1.00 97.25 120 ASP A N 1
ATOM 911 C CA . ASP A 1 120 ? -16.983 -5.875 3.235 1.00 97.25 120 ASP A CA 1
ATOM 912 C C . ASP A 1 120 ? -16.816 -6.539 4.612 1.00 97.25 120 ASP A C 1
ATOM 914 O O . ASP A 1 120 ? -15.721 -7.005 4.946 1.00 97.25 120 ASP A O 1
ATOM 918 N N . PRO A 1 121 ? -17.875 -6.583 5.442 1.00 95.19 121 PRO A N 1
ATOM 919 C CA . PRO A 1 121 ? -17.800 -7.181 6.771 1.00 95.19 121 PRO A CA 1
ATOM 920 C C . PRO A 1 121 ? -17.578 -8.697 6.744 1.00 95.19 121 PRO A C 1
ATOM 922 O O . PRO A 1 121 ? -17.021 -9.250 7.694 1.00 95.19 121 PRO A O 1
ATOM 925 N N . ALA A 1 122 ? -18.001 -9.381 5.674 1.00 95.62 122 ALA A N 1
ATOM 926 C CA . ALA A 1 122 ? -17.910 -10.835 5.567 1.00 95.62 122 ALA A CA 1
ATOM 927 C C . ALA A 1 122 ? -16.473 -11.275 5.267 1.00 95.62 122 ALA A C 1
ATOM 929 O O . ALA A 1 122 ? -15.948 -12.169 5.931 1.00 95.62 122 ALA A O 1
ATOM 930 N N . ALA A 1 123 ? -15.815 -10.611 4.312 1.00 96.12 123 ALA A N 1
ATOM 931 C CA . ALA A 1 123 ? -14.403 -10.839 4.005 1.00 96.12 123 ALA A CA 1
ATOM 932 C C . ALA A 1 123 ? -13.447 -10.050 4.921 1.00 96.12 123 ALA A C 1
ATOM 934 O O . ALA A 1 123 ? -12.232 -10.253 4.861 1.00 96.12 123 ALA A O 1
ATOM 935 N N . ARG A 1 124 ? -13.994 -9.156 5.759 1.00 96.94 124 ARG A N 1
ATOM 936 C CA . ARG A 1 124 ? -13.265 -8.179 6.583 1.00 96.94 124 ARG A CA 1
ATOM 937 C C . ARG A 1 124 ? -12.294 -7.340 5.756 1.00 96.94 124 ARG A C 1
ATOM 939 O O . ARG A 1 124 ? -11.122 -7.175 6.104 1.00 96.94 124 ARG A O 1
ATOM 946 N N . LEU A 1 125 ? -12.789 -6.820 4.637 1.00 97.94 125 LEU A N 1
ATOM 947 C CA . LEU A 1 125 ? -12.023 -5.971 3.731 1.00 97.94 125 LEU A CA 1
ATOM 948 C C . LEU A 1 125 ? -12.518 -4.531 3.782 1.00 97.94 125 LEU A C 1
ATOM 950 O O . LEU A 1 125 ? -13.705 -4.265 3.958 1.00 97.94 125 LEU A O 1
ATOM 954 N N . VAL A 1 126 ? -11.583 -3.612 3.585 1.00 98.12 126 VAL A N 1
ATOM 955 C CA . VAL A 1 126 ? -11.849 -2.193 3.378 1.00 98.12 126 VAL A CA 1
ATOM 956 C C . VAL A 1 126 ? -11.288 -1.779 2.023 1.00 98.12 126 VAL A C 1
ATOM 958 O O . VAL A 1 126 ? -10.171 -2.151 1.663 1.00 98.12 126 VAL A O 1
ATOM 961 N N . SER A 1 127 ? -12.064 -1.004 1.279 1.00 98.19 127 SER A N 1
ATOM 962 C CA . SER A 1 127 ? -11.719 -0.483 -0.040 1.00 98.19 127 SER A CA 1
ATOM 963 C C . SER A 1 127 ? -12.171 0.968 -0.172 1.00 98.19 127 SER A C 1
ATOM 965 O O . SER A 1 127 ? -12.901 1.483 0.680 1.00 98.19 127 SER A O 1
ATOM 967 N N . PHE A 1 128 ? -11.730 1.640 -1.231 1.00 98.50 128 PHE A N 1
ATOM 968 C CA . PHE A 1 128 ? -12.076 3.032 -1.487 1.00 98.50 128 PHE A CA 1
ATOM 969 C C . PHE A 1 128 ? -12.493 3.239 -2.934 1.00 98.50 128 PHE A C 1
ATOM 971 O O . PHE A 1 128 ? -11.765 2.898 -3.861 1.00 98.50 128 PHE A O 1
ATOM 978 N N . GLU A 1 129 ? -13.642 3.880 -3.114 1.00 98.06 129 GLU A N 1
ATOM 979 C CA . GLU A 1 129 ? -14.146 4.285 -4.424 1.00 98.06 129 GLU A CA 1
ATOM 980 C C . GLU A 1 129 ? -14.012 5.796 -4.592 1.00 98.06 129 GLU A C 1
ATOM 982 O O . GLU A 1 129 ? -14.340 6.574 -3.684 1.00 98.06 129 GLU A O 1
ATOM 987 N N . ALA A 1 130 ? -13.558 6.232 -5.766 1.00 97.62 130 ALA A N 1
ATOM 988 C CA . ALA A 1 130 ? -13.515 7.652 -6.079 1.00 97.62 130 ALA A CA 1
ATOM 989 C C . ALA A 1 130 ? -14.934 8.175 -6.360 1.00 97.62 130 ALA A C 1
ATOM 991 O O . ALA A 1 130 ? -15.697 7.601 -7.138 1.00 97.62 130 ALA A O 1
ATOM 992 N N . ARG A 1 131 ? -15.297 9.293 -5.731 1.00 97.56 131 ARG A N 1
ATOM 993 C CA . ARG A 1 131 ? -16.589 9.962 -5.919 1.00 97.56 131 ARG A CA 1
ATOM 994 C C . ARG A 1 131 ? -16.549 10.862 -7.148 1.00 97.56 131 ARG A C 1
ATOM 996 O O . ARG A 1 131 ? -15.537 11.500 -7.434 1.00 97.56 131 ARG A O 1
ATOM 1003 N N . GLU A 1 132 ? -17.685 11.008 -7.820 1.00 95.38 132 GLU A N 1
ATOM 1004 C CA . GLU A 1 132 ? -17.847 12.064 -8.822 1.00 95.38 132 GLU A CA 1
ATOM 1005 C C . GLU A 1 132 ? -17.775 13.462 -8.176 1.00 95.38 132 GLU A C 1
ATOM 1007 O O . GLU A 1 132 ? -18.241 13.628 -7.041 1.00 95.38 132 GLU A O 1
ATOM 1012 N N . PRO A 1 133 ? -17.202 14.476 -8.859 1.00 96.38 133 PRO A N 1
ATOM 1013 C CA . PRO A 1 133 ? -16.679 14.468 -10.237 1.00 96.38 133 PRO A CA 1
ATOM 1014 C C . PRO A 1 133 ? -15.195 14.050 -10.364 1.00 96.38 133 PRO A C 1
ATOM 1016 O O . PRO A 1 133 ? -14.565 14.283 -11.393 1.00 96.38 133 PRO A O 1
ATOM 1019 N N . TYR A 1 134 ? -14.590 13.497 -9.308 1.00 96.25 134 TYR A N 1
ATOM 1020 C CA . TYR A 1 134 ? -13.148 13.216 -9.252 1.00 96.25 134 TYR A CA 1
ATOM 1021 C C . TYR A 1 134 ? -12.756 11.876 -9.883 1.00 96.25 134 TYR A C 1
ATOM 1023 O O . TYR A 1 134 ? -11.585 11.663 -10.195 1.00 96.25 134 TYR A O 1
ATOM 1031 N N . ALA A 1 135 ? -13.717 10.969 -10.066 1.00 95.69 135 ALA A N 1
ATOM 1032 C CA . ALA A 1 135 ? -13.453 9.573 -10.392 1.00 95.69 135 ALA A CA 1
ATOM 1033 C C . ALA A 1 135 ? -12.698 9.387 -11.717 1.00 95.69 135 ALA A C 1
ATOM 1035 O O . ALA A 1 135 ? -11.739 8.621 -11.771 1.00 95.69 135 ALA A O 1
ATOM 1036 N N . ALA A 1 136 ? -13.076 10.121 -12.769 1.00 96.81 136 ALA A N 1
ATOM 1037 C CA . ALA A 1 136 ? -12.410 10.029 -14.069 1.00 96.81 136 ALA A CA 1
ATOM 1038 C C . ALA A 1 136 ? -10.925 10.428 -13.996 1.00 96.81 136 ALA A C 1
ATOM 1040 O O . ALA A 1 136 ? -10.061 9.686 -14.460 1.00 96.81 136 ALA A O 1
ATOM 1041 N N . GLY A 1 137 ? -10.622 11.563 -13.357 1.00 97.19 137 GLY A N 1
ATOM 1042 C CA . GLY A 1 137 ? -9.244 12.027 -13.184 1.00 97.19 137 GLY A CA 1
ATOM 1043 C C . GLY A 1 137 ? -8.425 11.100 -12.287 1.00 97.19 137 GLY A C 1
ATOM 1044 O O . GLY A 1 137 ? -7.261 10.839 -12.573 1.00 97.19 137 GLY A O 1
ATOM 1045 N N . ALA A 1 138 ? -9.047 10.548 -11.241 1.00 96.62 138 ALA A N 1
ATOM 1046 C CA . ALA A 1 138 ? -8.376 9.622 -10.340 1.00 96.62 138 ALA A CA 1
ATOM 1047 C C . ALA A 1 138 ? -7.974 8.310 -11.034 1.00 96.62 138 ALA A C 1
ATOM 1049 O O . ALA A 1 138 ? -6.864 7.830 -10.825 1.00 96.62 138 ALA A O 1
ATOM 1050 N N . ARG A 1 139 ? -8.841 7.755 -11.894 1.00 96.31 139 ARG A N 1
ATOM 1051 C CA . ARG A 1 139 ? -8.531 6.545 -12.678 1.00 96.31 139 ARG A CA 1
ATOM 1052 C C . ARG A 1 139 ? -7.469 6.793 -13.742 1.00 96.31 139 ARG A C 1
ATOM 1054 O O . ARG A 1 139 ? -6.608 5.943 -13.920 1.00 96.31 139 ARG A O 1
ATOM 1061 N N . ALA A 1 140 ? -7.506 7.948 -14.408 1.00 96.50 140 ALA A N 1
ATOM 1062 C CA . ALA A 1 140 ? -6.469 8.322 -15.369 1.00 96.50 140 ALA A CA 1
ATOM 1063 C C . ALA A 1 140 ? -5.093 8.408 -14.689 1.00 96.50 140 ALA A C 1
ATOM 1065 O O . ALA A 1 140 ? -4.161 7.732 -15.104 1.00 96.50 140 ALA A O 1
ATOM 1066 N N . ALA A 1 141 ? -4.998 9.133 -13.571 1.00 95.62 141 ALA A N 1
ATOM 1067 C CA . ALA A 1 141 ? -3.746 9.242 -12.829 1.00 95.62 141 ALA A CA 1
ATOM 1068 C C . ALA A 1 141 ? -3.286 7.900 -12.226 1.00 95.62 141 ALA A C 1
ATOM 1070 O O . ALA A 1 141 ? -2.091 7.644 -12.145 1.00 95.62 141 ALA A O 1
ATOM 1071 N N . ALA A 1 142 ? -4.211 7.028 -11.810 1.00 94.06 142 ALA A N 1
ATOM 1072 C CA . ALA A 1 142 ? -3.866 5.674 -11.376 1.00 94.06 142 ALA A CA 1
ATOM 1073 C C . ALA A 1 142 ? -3.262 4.831 -12.513 1.00 94.06 142 ALA A C 1
ATOM 1075 O O . ALA A 1 142 ? -2.292 4.114 -12.278 1.00 94.06 142 ALA A O 1
ATOM 1076 N N . ALA A 1 143 ? -3.798 4.948 -13.732 1.00 91.19 143 ALA A N 1
ATOM 1077 C CA . ALA A 1 143 ? -3.263 4.268 -14.908 1.00 91.19 143 ALA A CA 1
ATOM 1078 C C . ALA A 1 143 ? -1.868 4.786 -15.291 1.00 91.19 143 ALA A C 1
ATOM 1080 O O . ALA A 1 143 ? -1.008 3.984 -15.642 1.00 91.19 143 ALA A O 1
ATOM 1081 N N . ASP A 1 144 ? -1.619 6.094 -15.164 1.00 92.81 144 ASP A N 1
ATOM 1082 C CA . ASP A 1 144 ? -0.290 6.675 -15.396 1.00 92.81 144 ASP A CA 1
ATOM 1083 C C . ASP A 1 144 ? 0.747 6.117 -14.407 1.00 92.81 144 ASP A C 1
ATOM 1085 O O . ASP A 1 144 ? 1.835 5.723 -14.817 1.00 92.81 144 ASP A O 1
ATOM 1089 N N . ILE A 1 145 ? 0.386 6.002 -13.120 1.00 87.69 145 ILE A N 1
ATOM 1090 C CA . ILE A 1 145 ? 1.242 5.378 -12.093 1.00 87.69 145 ILE A CA 1
ATOM 1091 C C . ILE A 1 145 ? 1.510 3.913 -12.439 1.00 87.69 145 ILE A C 1
ATOM 1093 O O . ILE A 1 145 ? 2.625 3.431 -12.299 1.00 87.69 145 ILE A O 1
ATOM 1097 N N . GLU A 1 146 ? 0.494 3.176 -12.884 1.00 83.06 146 GLU A N 1
ATOM 1098 C CA . GLU A 1 146 ? 0.667 1.779 -13.272 1.00 83.06 146 GLU A CA 1
ATOM 1099 C C . GLU A 1 146 ? 1.546 1.603 -14.506 1.00 83.06 146 GLU A C 1
ATOM 1101 O O . GLU A 1 146 ? 2.392 0.713 -14.517 1.00 83.06 146 GLU A O 1
ATOM 1106 N N . ALA A 1 147 ? 1.425 2.482 -15.497 1.00 80.38 147 ALA A N 1
ATOM 1107 C CA . ALA A 1 147 ? 2.339 2.509 -16.627 1.00 80.38 147 ALA A CA 1
ATOM 1108 C C . ALA A 1 147 ? 3.774 2.842 -16.186 1.00 80.38 147 ALA A C 1
ATOM 1110 O O . ALA A 1 147 ? 4.707 2.186 -16.641 1.00 80.38 147 ALA A O 1
ATOM 1111 N N . GLU A 1 148 ? 3.958 3.806 -15.279 1.00 81.12 148 GLU A N 1
ATOM 1112 C CA . GLU A 1 148 ? 5.274 4.159 -14.734 1.00 81.12 148 GLU A CA 1
ATOM 1113 C C . GLU A 1 148 ? 5.895 3.000 -13.947 1.00 81.12 148 GLU A C 1
ATOM 1115 O O . GLU A 1 148 ? 7.052 2.666 -14.185 1.00 81.12 148 GLU A O 1
ATOM 1120 N N . ASP A 1 149 ? 5.129 2.325 -13.086 1.00 73.88 149 ASP A N 1
ATOM 1121 C CA . ASP A 1 149 ? 5.584 1.137 -12.355 1.00 73.88 149 ASP A CA 1
ATOM 1122 C C . ASP A 1 149 ? 6.003 0.015 -13.315 1.00 73.88 149 ASP A C 1
ATOM 1124 O O . ASP A 1 149 ? 7.024 -0.639 -13.101 1.00 73.88 149 ASP A O 1
ATOM 1128 N N . ILE A 1 150 ? 5.237 -0.197 -14.392 1.00 72.69 150 ILE A N 1
ATOM 1129 C CA . ILE A 1 150 ? 5.547 -1.189 -15.428 1.00 72.69 150 ILE A CA 1
ATOM 1130 C C . ILE A 1 150 ? 6.826 -0.806 -16.181 1.00 72.69 150 ILE A C 1
ATOM 1132 O O . ILE A 1 150 ? 7.670 -1.666 -16.417 1.00 72.69 150 ILE A O 1
ATOM 1136 N N . GLU A 1 151 ? 7.010 0.458 -16.557 1.00 71.44 151 GLU A N 1
ATOM 1137 C CA . GLU A 1 151 ? 8.230 0.915 -17.234 1.00 71.44 151 GLU A CA 1
ATOM 1138 C C . GLU A 1 151 ? 9.453 0.909 -16.303 1.00 71.44 151 GLU A C 1
ATOM 1140 O O . GLU A 1 151 ? 10.560 0.563 -16.726 1.00 71.44 151 GLU A O 1
ATOM 1145 N N . LEU A 1 152 ? 9.276 1.223 -15.017 1.00 67.38 152 LEU A N 1
ATOM 1146 C CA . LEU A 1 152 ? 10.332 1.133 -14.012 1.00 67.38 152 LEU A CA 1
ATOM 1147 C C . LEU A 1 152 ? 10.718 -0.328 -13.757 1.00 67.38 152 LEU A C 1
ATOM 1149 O O . LEU A 1 152 ? 11.908 -0.629 -13.673 1.00 67.38 152 LEU A O 1
ATOM 1153 N N . ALA A 1 153 ? 9.738 -1.235 -13.689 1.00 61.03 153 ALA A N 1
ATOM 1154 C CA . ALA A 1 153 ? 9.974 -2.674 -13.636 1.00 61.03 153 ALA A CA 1
ATOM 1155 C C . ALA A 1 153 ? 10.752 -3.134 -14.875 1.00 61.03 153 ALA A C 1
ATOM 1157 O O . ALA A 1 153 ? 11.812 -3.722 -14.713 1.00 61.03 153 ALA A O 1
ATOM 1158 N N . LYS A 1 154 ? 10.339 -2.718 -16.081 1.00 58.72 154 LYS A N 1
ATOM 1159 C CA . LYS A 1 154 ? 11.076 -3.009 -17.323 1.00 58.72 154 LYS A CA 1
ATOM 1160 C C . LYS A 1 154 ? 12.502 -2.463 -17.335 1.00 58.72 154 LYS A C 1
ATOM 1162 O O . LYS A 1 154 ? 13.414 -3.036 -17.920 1.00 58.72 154 LYS A O 1
ATOM 1167 N N . THR A 1 155 ? 12.725 -1.312 -16.708 1.00 61.94 155 THR A N 1
ATOM 1168 C CA . THR A 1 155 ? 14.068 -0.727 -16.592 1.00 61.94 155 THR A CA 1
ATOM 1169 C C . THR A 1 155 ? 14.913 -1.488 -15.567 1.00 61.94 155 THR A C 1
ATOM 1171 O O . THR A 1 155 ? 16.123 -1.624 -15.750 1.00 61.94 155 THR A O 1
ATOM 1174 N N . ARG A 1 156 ? 14.273 -2.044 -14.529 1.00 66.56 156 ARG A N 1
ATOM 1175 C CA . ARG A 1 156 ? 14.867 -3.024 -13.614 1.00 66.56 156 ARG A CA 1
ATOM 1176 C C . ARG A 1 156 ? 15.076 -4.395 -14.259 1.00 66.56 156 ARG A C 1
ATOM 1178 O O . ARG A 1 156 ? 15.751 -5.199 -13.641 1.00 66.56 156 ARG A O 1
ATOM 1185 N N . ASP A 1 157 ? 14.636 -4.652 -15.493 1.00 78.38 157 ASP A N 1
ATOM 1186 C CA . ASP A 1 157 ? 14.930 -5.913 -16.198 1.00 78.38 157 ASP A CA 1
ATOM 1187 C C . ASP A 1 157 ? 16.421 -6.079 -16.525 1.00 78.38 157 ASP A C 1
ATOM 1189 O O . ASP A 1 157 ? 16.811 -7.103 -17.079 1.00 78.38 157 ASP A O 1
ATOM 1193 N N . ARG A 1 158 ? 17.285 -5.090 -16.249 1.00 87.69 158 ARG A N 1
ATOM 1194 C CA . ARG A 1 158 ? 18.732 -5.212 -16.468 1.00 87.69 158 ARG A CA 1
ATOM 1195 C C . ARG A 1 158 ? 19.561 -4.743 -15.278 1.00 87.69 158 ARG A C 1
ATOM 1197 O O . ARG A 1 158 ? 19.369 -3.650 -14.760 1.00 87.69 158 ARG A O 1
ATOM 1204 N N . TYR A 1 159 ? 20.560 -5.546 -14.926 1.00 86.50 159 TYR A N 1
ATOM 1205 C CA . TYR A 1 159 ? 21.563 -5.279 -13.902 1.00 86.50 159 TYR A CA 1
ATOM 1206 C C . TYR A 1 159 ? 22.959 -5.216 -14.522 1.00 86.50 159 TYR A C 1
ATOM 1208 O O . TYR A 1 159 ? 23.370 -6.133 -15.232 1.00 86.50 159 TYR A O 1
ATOM 1216 N N . GLY A 1 160 ? 23.727 -4.168 -14.235 1.00 80.00 160 GLY A N 1
ATOM 1217 C CA . GLY A 1 160 ? 25.147 -4.120 -14.580 1.00 80.00 160 GLY A CA 1
ATOM 1218 C C . GLY A 1 160 ? 25.667 -2.738 -14.990 1.00 80.00 160 GLY A C 1
ATOM 1219 O O . GLY A 1 160 ? 24.923 -1.756 -14.949 1.00 80.00 160 GLY A O 1
ATOM 1220 N N . PRO A 1 161 ? 26.951 -2.659 -15.397 1.00 90.69 161 PRO A N 1
ATOM 1221 C CA . PRO A 1 161 ? 27.878 -3.783 -15.570 1.00 90.69 161 PRO A CA 1
ATOM 1222 C C . PRO A 1 161 ? 28.328 -4.395 -14.236 1.00 90.69 161 PRO A C 1
ATOM 1224 O O . PRO A 1 161 ? 28.625 -3.670 -13.289 1.00 90.69 161 PRO A O 1
ATOM 1227 N N . VAL A 1 162 ? 28.420 -5.726 -14.173 1.00 90.94 162 VAL A N 1
ATOM 1228 C CA . VAL A 1 162 ? 28.893 -6.445 -12.976 1.00 90.94 162 VAL A CA 1
ATOM 1229 C C . VAL A 1 162 ? 30.310 -5.998 -12.610 1.00 90.94 162 VAL A C 1
ATOM 1231 O O . VAL A 1 162 ? 31.220 -6.025 -13.443 1.00 90.94 162 VAL A O 1
ATOM 1234 N N . VAL A 1 163 ? 30.531 -5.607 -11.357 1.00 92.12 163 VAL A N 1
ATOM 1235 C CA . VAL A 1 163 ? 31.849 -5.138 -10.902 1.00 92.12 163 VAL A CA 1
ATOM 1236 C C . VAL A 1 163 ? 32.760 -6.329 -10.579 1.00 92.12 163 VAL A C 1
ATOM 1238 O O . VAL A 1 163 ? 32.315 -7.387 -10.142 1.00 92.12 163 VAL A O 1
ATOM 1241 N N . LYS A 1 164 ? 34.076 -6.180 -10.776 1.00 88.62 164 LYS A N 1
ATOM 1242 C CA . LYS A 1 164 ? 35.053 -7.226 -10.436 1.00 88.62 164 LYS A CA 1
ATOM 1243 C C . LYS A 1 164 ? 34.973 -7.584 -8.943 1.00 88.62 164 LYS A C 1
ATOM 1245 O O . LYS A 1 164 ? 35.170 -6.716 -8.099 1.00 88.62 164 LYS A O 1
ATOM 1250 N N . GLY A 1 165 ? 34.749 -8.864 -8.638 1.00 86.50 165 GLY A N 1
ATOM 1251 C CA . GLY A 1 165 ? 34.587 -9.374 -7.269 1.00 86.50 165 GLY A CA 1
ATOM 1252 C C . GLY A 1 165 ? 33.137 -9.415 -6.775 1.00 86.50 165 GLY A C 1
ATOM 1253 O O . GLY A 1 165 ? 32.887 -9.957 -5.702 1.00 86.50 165 GLY A O 1
ATOM 1254 N N . GLN A 1 166 ? 32.186 -8.890 -7.551 1.00 89.62 166 GLN A N 1
ATOM 1255 C CA . GLN A 1 166 ? 30.761 -9.052 -7.293 1.00 89.62 166 GLN A CA 1
ATOM 1256 C C . GLN A 1 166 ? 30.320 -10.478 -7.641 1.00 89.62 166 GLN A C 1
ATOM 1258 O O . GLN A 1 166 ? 30.740 -11.034 -8.656 1.00 89.62 166 GLN A O 1
ATOM 1263 N N . THR A 1 167 ? 29.476 -11.068 -6.797 1.00 93.12 167 THR A N 1
ATOM 1264 C CA . THR A 1 167 ? 28.994 -12.445 -6.971 1.00 93.12 167 THR A CA 1
ATOM 1265 C C . THR A 1 167 ? 27.530 -12.454 -7.382 1.00 93.12 167 THR A C 1
ATOM 1267 O O . THR A 1 167 ? 26.777 -11.539 -7.039 1.00 93.12 167 THR A O 1
ATOM 1270 N N . LEU A 1 168 ? 27.104 -13.514 -8.070 1.00 92.44 168 LEU A N 1
ATOM 1271 C CA . LEU A 1 168 ? 25.701 -13.668 -8.450 1.00 92.44 168 LEU A CA 1
ATOM 1272 C C . LEU A 1 168 ? 24.780 -13.694 -7.222 1.00 92.44 168 LEU A C 1
ATOM 1274 O O . LEU A 1 168 ? 23.712 -13.094 -7.248 1.00 92.44 168 LEU A O 1
ATOM 1278 N N . TYR A 1 169 ? 25.238 -14.310 -6.129 1.00 92.62 169 TYR A N 1
ATOM 1279 C CA . TYR A 1 169 ? 24.499 -14.366 -4.870 1.00 92.62 169 TYR A CA 1
ATOM 1280 C C . TYR A 1 169 ? 24.284 -12.978 -4.250 1.00 92.62 169 TYR A C 1
ATOM 1282 O O . TYR A 1 169 ? 23.166 -12.650 -3.873 1.00 92.62 169 TYR A O 1
ATOM 1290 N N . SER A 1 170 ? 25.316 -12.122 -4.204 1.00 91.00 170 SER A N 1
ATOM 1291 C CA . SER A 1 170 ? 25.167 -10.752 -3.675 1.00 91.00 170 SER A CA 1
ATOM 1292 C C . SER A 1 170 ? 24.182 -9.903 -4.482 1.00 91.00 170 SER A C 1
ATOM 1294 O O . SER A 1 170 ? 23.470 -9.078 -3.923 1.00 91.00 170 SER A O 1
ATOM 1296 N N . ILE A 1 171 ? 24.118 -10.132 -5.797 1.00 90.44 171 ILE A N 1
ATOM 1297 C CA . ILE A 1 171 ? 23.151 -9.465 -6.674 1.00 90.44 171 ILE A CA 1
ATOM 1298 C C . ILE A 1 171 ? 21.744 -10.013 -6.397 1.00 90.44 171 ILE A C 1
ATOM 1300 O O . ILE A 1 171 ? 20.787 -9.256 -6.290 1.00 90.44 171 ILE A O 1
ATOM 1304 N N . ALA A 1 172 ? 21.612 -11.329 -6.236 1.00 91.75 172 ALA A N 1
ATOM 1305 C CA . ALA A 1 172 ? 20.340 -11.969 -5.922 1.00 91.75 172 ALA A CA 1
ATOM 1306 C C . ALA A 1 172 ? 19.769 -11.538 -4.558 1.00 91.75 172 ALA A C 1
ATOM 1308 O O . ALA A 1 172 ? 18.559 -11.382 -4.432 1.00 91.75 172 ALA A O 1
ATOM 1309 N N . GLU A 1 173 ? 20.622 -11.314 -3.558 1.00 90.94 173 GLU A N 1
ATOM 1310 C CA . GLU A 1 173 ? 20.234 -10.801 -2.237 1.00 90.94 173 GLU A CA 1
ATOM 1311 C C . GLU A 1 173 ? 19.695 -9.367 -2.301 1.00 90.94 173 GLU A C 1
ATOM 1313 O O . GLU A 1 173 ? 18.713 -9.048 -1.633 1.00 90.94 173 GLU A O 1
ATOM 1318 N N . GLU A 1 174 ? 20.283 -8.526 -3.155 1.00 86.44 174 GLU A N 1
ATOM 1319 C CA . GLU A 1 174 ? 19.796 -7.169 -3.417 1.00 86.44 174 GLU A CA 1
ATOM 1320 C C . GLU A 1 174 ? 18.433 -7.182 -4.129 1.00 86.44 174 GLU A C 1
ATOM 1322 O O . GLU A 1 174 ? 17.538 -6.409 -3.785 1.00 86.44 174 GLU A O 1
ATOM 1327 N N . LEU A 1 175 ? 18.260 -8.074 -5.107 1.00 85.75 175 LEU A N 1
ATOM 1328 C CA . LEU A 1 175 ? 17.054 -8.127 -5.937 1.00 85.75 175 LEU A CA 1
ATOM 1329 C C . LEU A 1 175 ? 15.878 -8.845 -5.260 1.00 85.75 175 LEU A C 1
ATOM 1331 O O . LEU A 1 175 ? 14.729 -8.453 -5.459 1.00 85.75 175 LEU A O 1
ATOM 1335 N N . ALA A 1 176 ? 16.143 -9.885 -4.469 1.00 87.06 176 ALA A N 1
ATOM 1336 C CA . ALA A 1 176 ? 15.128 -10.724 -3.837 1.00 87.06 176 ALA A CA 1
ATOM 1337 C C . ALA A 1 176 ? 15.541 -11.121 -2.403 1.00 87.06 176 ALA A C 1
ATOM 1339 O O . ALA A 1 176 ? 15.852 -12.290 -2.147 1.00 87.06 176 ALA A O 1
ATOM 1340 N N . PRO A 1 177 ? 15.487 -10.190 -1.429 1.00 84.69 177 PRO A N 1
ATOM 1341 C CA . PRO A 1 177 ? 16.010 -10.400 -0.072 1.00 84.69 177 PRO A CA 1
ATOM 1342 C C . PRO A 1 177 ? 15.312 -11.526 0.709 1.00 84.69 177 PRO A C 1
ATOM 1344 O O . PRO A 1 177 ? 15.853 -12.042 1.682 1.00 84.69 177 PRO A O 1
ATOM 1347 N N . HIS A 1 178 ? 14.106 -11.928 0.300 1.00 88.12 178 HIS A N 1
ATOM 1348 C CA . HIS A 1 178 ? 13.362 -13.023 0.928 1.00 88.12 178 HIS A CA 1
ATOM 1349 C C . HIS A 1 178 ? 13.664 -14.406 0.330 1.00 88.12 178 HIS A C 1
ATOM 1351 O O . HIS A 1 178 ? 13.303 -15.415 0.936 1.00 88.12 178 HIS A O 1
ATOM 1357 N N . SER A 1 179 ? 14.285 -14.472 -0.851 1.00 90.00 179 SER A N 1
ATOM 1358 C CA . SER A 1 179 ? 14.561 -15.728 -1.562 1.00 90.00 179 SER A CA 1
ATOM 1359 C C . SER A 1 179 ? 15.818 -15.643 -2.448 1.00 90.00 179 SER A C 1
ATOM 1361 O O . SER A 1 179 ? 15.736 -15.900 -3.659 1.00 90.00 179 SER A O 1
ATOM 1363 N N . PRO A 1 180 ? 16.984 -15.284 -1.876 1.00 90.94 180 PRO A N 1
ATOM 1364 C CA . PRO A 1 180 ? 18.207 -15.039 -2.639 1.00 90.94 180 PRO A CA 1
ATOM 1365 C C . PRO A 1 180 ? 18.711 -16.288 -3.372 1.00 90.94 180 PRO A C 1
ATOM 1367 O O . PRO A 1 180 ? 19.243 -16.189 -4.477 1.00 90.94 180 PRO A O 1
ATOM 1370 N N . GLU A 1 181 ? 18.507 -17.487 -2.823 1.00 92.69 181 GLU A N 1
ATOM 1371 C CA . GLU A 1 181 ? 18.991 -18.725 -3.434 1.00 92.69 181 GLU A CA 1
ATOM 1372 C C . GLU A 1 181 ? 18.239 -19.054 -4.730 1.00 92.69 181 GLU A C 1
ATOM 1374 O O . GLU A 1 181 ? 18.849 -19.437 -5.729 1.00 92.69 181 GLU A O 1
ATOM 1379 N N . ARG A 1 182 ? 16.914 -18.855 -4.744 1.00 94.31 182 ARG A N 1
ATOM 1380 C CA . ARG A 1 182 ? 16.095 -19.035 -5.954 1.00 94.31 182 ARG A CA 1
ATOM 1381 C C . ARG A 1 182 ? 16.427 -17.991 -7.006 1.00 94.31 182 ARG A C 1
ATOM 1383 O O . ARG A 1 182 ? 16.611 -18.337 -8.170 1.00 94.31 182 ARG A O 1
ATOM 1390 N N . ALA A 1 183 ? 16.559 -16.735 -6.584 1.00 92.44 183 ALA A N 1
ATOM 1391 C CA . ALA A 1 183 ? 16.927 -15.643 -7.473 1.00 92.44 183 ALA A CA 1
ATOM 1392 C C . ALA A 1 183 ? 18.314 -15.858 -8.096 1.00 92.44 183 ALA A C 1
ATOM 1394 O O . ALA A 1 183 ? 18.489 -15.598 -9.281 1.00 92.44 183 ALA A O 1
ATOM 1395 N N . THR A 1 184 ? 19.270 -16.426 -7.352 1.00 94.44 184 THR A N 1
ATOM 1396 C CA . THR A 1 184 ? 20.599 -16.782 -7.878 1.00 94.44 184 THR A CA 1
ATOM 1397 C C . THR A 1 184 ? 20.493 -17.751 -9.059 1.00 94.44 184 THR A C 1
ATOM 1399 O O . THR A 1 184 ? 21.099 -17.522 -10.105 1.00 94.44 184 THR A O 1
ATOM 1402 N N . ILE A 1 185 ? 19.697 -18.816 -8.929 1.00 94.88 185 ILE A N 1
ATOM 1403 C CA . ILE A 1 185 ? 19.520 -19.800 -10.008 1.00 94.88 185 ILE A CA 1
ATOM 1404 C C . ILE A 1 185 ? 18.717 -19.223 -11.175 1.00 94.88 185 ILE A C 1
ATOM 1406 O O . ILE A 1 185 ? 19.089 -19.427 -12.330 1.00 94.88 185 ILE A O 1
ATOM 1410 N N . ALA A 1 186 ? 17.667 -18.451 -10.896 1.00 93.56 186 ALA A N 1
ATOM 1411 C CA . ALA A 1 186 ? 16.885 -17.792 -11.937 1.00 93.56 186 ALA A CA 1
ATOM 1412 C C . ALA A 1 186 ? 17.750 -16.823 -12.764 1.00 93.56 186 ALA A C 1
ATOM 1414 O O . ALA A 1 186 ? 17.713 -16.856 -13.994 1.00 93.56 186 ALA A O 1
ATOM 1415 N N . LEU A 1 187 ? 18.592 -16.018 -12.104 1.00 93.12 187 LEU A N 1
ATOM 1416 C CA . LEU A 1 187 ? 19.555 -15.134 -12.764 1.00 93.12 187 LEU A CA 1
ATOM 1417 C C . LEU A 1 187 ? 20.577 -15.924 -13.584 1.00 93.12 187 LEU A C 1
ATOM 1419 O O . LEU A 1 187 ? 20.906 -15.514 -14.695 1.00 93.12 187 LEU A O 1
ATOM 1423 N N . PHE A 1 188 ? 21.067 -17.055 -13.068 1.00 94.44 188 PHE A N 1
ATOM 1424 C CA . PHE A 1 188 ? 21.987 -17.925 -13.800 1.00 94.44 188 PHE A CA 1
ATOM 1425 C C . PHE A 1 188 ? 21.349 -18.459 -15.093 1.00 94.44 188 PHE A C 1
ATOM 1427 O O . PHE A 1 188 ? 21.959 -18.384 -16.160 1.00 94.44 188 PHE A O 1
ATOM 1434 N N . HIS A 1 189 ? 20.100 -18.928 -15.021 1.00 93.50 189 HIS A N 1
ATOM 1435 C CA . HIS A 1 189 ? 19.356 -19.452 -16.170 1.00 93.50 189 HIS A CA 1
ATOM 1436 C C . HIS A 1 189 ? 19.014 -18.386 -17.209 1.00 93.50 189 HIS A C 1
ATOM 1438 O O . HIS A 1 189 ? 19.106 -18.654 -18.406 1.00 93.50 189 HIS A O 1
ATOM 1444 N N . ALA A 1 190 ? 18.652 -17.183 -16.764 1.00 93.38 190 ALA A N 1
ATOM 1445 C CA . ALA A 1 190 ? 18.349 -16.068 -17.653 1.00 93.38 190 ALA A CA 1
ATOM 1446 C C . ALA A 1 190 ? 19.600 -15.523 -18.369 1.00 93.38 190 ALA A C 1
ATOM 1448 O O . ALA A 1 190 ? 19.483 -14.927 -19.435 1.00 93.38 190 ALA A O 1
ATOM 1449 N N . ASN A 1 191 ? 20.803 -15.748 -17.822 1.00 94.69 191 ASN A N 1
ATOM 1450 C CA . ASN A 1 191 ? 22.028 -15.082 -18.275 1.00 94.69 191 ASN A CA 1
ATOM 1451 C C . ASN A 1 191 ? 23.187 -16.019 -18.638 1.00 94.69 191 ASN A C 1
ATOM 1453 O O . ASN A 1 191 ? 24.310 -15.790 -18.184 1.00 94.69 191 ASN A O 1
ATOM 1457 N N . PRO A 1 192 ? 23.006 -17.035 -19.497 1.00 93.69 192 PRO A N 1
ATOM 1458 C CA . PRO A 1 192 ? 24.080 -17.976 -19.821 1.00 93.69 192 PRO A CA 1
ATOM 1459 C C . PRO A 1 192 ? 25.311 -17.295 -20.449 1.00 93.69 192 PRO A C 1
ATOM 1461 O O . PRO A 1 192 ? 26.436 -17.767 -20.293 1.00 93.69 192 PRO A O 1
ATOM 1464 N N . HIS A 1 193 ? 25.133 -16.155 -21.128 1.00 92.88 193 HIS A N 1
ATOM 1465 C CA . HIS A 1 193 ? 26.228 -15.366 -21.709 1.00 92.88 193 HIS A CA 1
ATOM 1466 C C . HIS A 1 193 ? 27.136 -14.719 -20.656 1.00 92.88 193 HIS A C 1
ATOM 1468 O O . HIS A 1 193 ? 28.320 -14.476 -20.930 1.00 92.88 193 HIS A O 1
ATOM 1474 N N . ALA A 1 194 ? 26.611 -14.452 -19.460 1.00 93.81 194 ALA A N 1
ATOM 1475 C CA . ALA A 1 194 ? 27.308 -13.740 -18.398 1.00 93.81 194 ALA A CA 1
ATOM 1476 C C . ALA A 1 194 ? 28.298 -14.612 -17.614 1.00 93.81 194 ALA A C 1
ATOM 1478 O O . ALA A 1 194 ? 29.082 -14.071 -16.840 1.00 93.81 194 ALA A O 1
ATOM 1479 N N . PHE A 1 195 ? 28.328 -15.929 -17.841 1.00 94.31 195 PHE A N 1
ATOM 1480 C CA . PHE A 1 195 ? 29.204 -16.849 -17.112 1.00 94.31 195 PHE A CA 1
ATOM 1481 C C . PHE A 1 195 ? 30.336 -17.388 -17.988 1.00 94.31 195 PHE A C 1
ATOM 1483 O O . PHE A 1 195 ? 30.196 -17.575 -19.201 1.00 94.31 195 PHE A O 1
ATOM 1490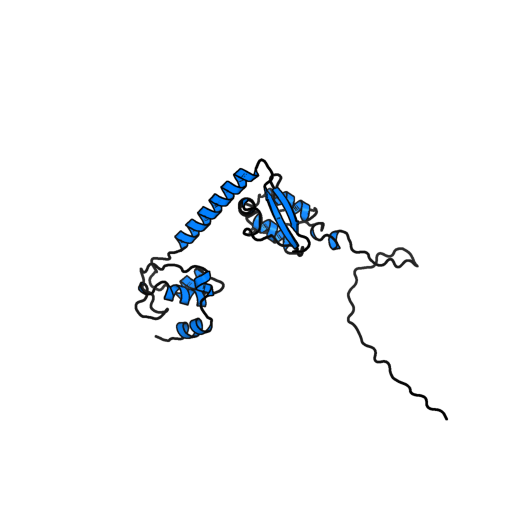 N N . GLU A 1 196 ? 31.510 -17.589 -17.392 1.00 90.19 196 GLU A N 1
ATOM 1491 C CA . GLU A 1 196 ? 32.667 -18.202 -18.066 1.00 90.19 196 GLU A CA 1
ATOM 1492 C C . GLU A 1 196 ? 32.536 -19.725 -18.156 1.00 90.19 196 GLU A C 1
ATOM 1494 O O . GLU A 1 196 ? 33.066 -20.347 -19.077 1.00 90.19 196 GLU A O 1
ATOM 1499 N N . ARG A 1 197 ? 31.808 -20.317 -17.207 1.00 88.00 197 ARG A N 1
ATOM 1500 C CA . ARG A 1 197 ? 31.522 -21.749 -17.091 1.00 88.00 197 ARG A CA 1
ATOM 1501 C C . ARG A 1 197 ? 30.041 -21.948 -16.762 1.00 88.00 197 ARG A C 1
ATOM 1503 O O . ARG A 1 197 ? 29.418 -21.012 -16.266 1.00 88.00 197 ARG A O 1
ATOM 1510 N N . PRO A 1 198 ? 29.467 -23.141 -16.988 1.00 87.25 198 PRO A N 1
ATOM 1511 C CA . PRO A 1 198 ? 28.083 -23.439 -16.624 1.00 87.25 198 PRO A CA 1
ATOM 1512 C C . PRO A 1 198 ? 27.929 -23.651 -15.104 1.00 87.25 198 PRO A C 1
ATOM 1514 O O . PRO A 1 198 ? 27.452 -24.691 -14.668 1.00 87.25 198 PRO A O 1
ATOM 1517 N N . SER A 1 199 ? 28.347 -22.670 -14.303 1.00 88.88 199 SER A N 1
ATOM 1518 C CA . SER A 1 199 ? 28.185 -22.646 -12.850 1.00 88.88 199 SER A CA 1
ATOM 1519 C C . SER A 1 199 ? 27.867 -21.214 -12.383 1.00 88.88 199 SER A C 1
ATOM 1521 O O . SER A 1 199 ? 28.476 -20.264 -12.895 1.00 88.88 199 SER A O 1
ATOM 1523 N N . PRO A 1 200 ? 26.954 -21.045 -11.402 1.00 88.31 200 PRO A N 1
ATOM 1524 C CA . PRO A 1 200 ? 26.603 -19.742 -10.827 1.00 88.31 200 PRO A CA 1
ATOM 1525 C C . PRO A 1 200 ? 27.787 -18.959 -10.236 1.00 88.31 200 PRO A C 1
ATOM 1527 O O . PRO A 1 200 ? 27.706 -17.738 -10.091 1.00 88.31 200 PRO A O 1
ATOM 1530 N N . HIS A 1 201 ? 28.892 -19.638 -9.911 1.00 90.31 201 HIS A N 1
ATOM 1531 C CA . HIS A 1 201 ? 30.066 -19.042 -9.260 1.00 90.31 201 HIS A CA 1
ATOM 1532 C C . HIS A 1 201 ? 31.012 -18.325 -10.235 1.00 90.31 201 HIS A C 1
ATOM 1534 O O . HIS A 1 201 ? 31.828 -17.503 -9.821 1.00 90.31 201 HIS A O 1
ATOM 1540 N N . HIS A 1 202 ? 30.888 -18.572 -11.542 1.00 91.44 202 HIS A N 1
ATOM 1541 C CA . HIS A 1 202 ? 31.812 -18.066 -12.566 1.00 91.44 202 HIS A CA 1
ATOM 1542 C C . HIS A 1 202 ? 31.266 -16.861 -13.347 1.00 91.44 202 HIS A C 1
ATOM 1544 O O . HIS A 1 202 ? 31.266 -16.850 -14.582 1.00 91.44 202 HIS A O 1
ATOM 1550 N N . LEU A 1 203 ? 30.785 -15.845 -12.629 1.00 93.44 203 LEU A N 1
ATOM 1551 C CA . LEU A 1 203 ? 30.220 -14.625 -13.208 1.00 93.44 203 LEU A CA 1
ATOM 1552 C C . LEU A 1 203 ? 31.308 -13.705 -13.805 1.00 93.44 203 LEU A C 1
ATOM 1554 O O . LEU A 1 203 ? 32.281 -13.356 -13.135 1.00 93.44 203 LEU A O 1
ATOM 1558 N N . LYS A 1 204 ? 31.127 -13.265 -15.058 1.00 93.94 204 LYS A N 1
ATOM 1559 C CA . LYS A 1 204 ? 32.039 -12.339 -15.750 1.00 93.94 204 LYS A CA 1
ATOM 1560 C C . LYS A 1 204 ? 31.870 -10.915 -15.231 1.00 93.94 204 LYS A C 1
ATOM 1562 O O . LYS A 1 204 ? 30.776 -10.352 -15.267 1.00 93.94 204 LYS A O 1
ATOM 1567 N N . ALA A 1 205 ? 32.980 -10.277 -14.868 1.00 92.19 205 ALA A N 1
ATOM 1568 C CA . ALA A 1 205 ? 32.986 -8.834 -14.649 1.00 92.19 205 ALA A CA 1
ATOM 1569 C C . ALA A 1 205 ? 32.693 -8.097 -15.971 1.00 92.19 205 ALA A C 1
ATOM 1571 O O . ALA A 1 205 ? 33.179 -8.485 -17.033 1.00 92.19 205 ALA A O 1
ATOM 1572 N N . GLY A 1 206 ? 31.911 -7.025 -15.907 1.00 89.81 206 GLY A N 1
ATOM 1573 C CA . GLY A 1 206 ? 31.476 -6.243 -17.063 1.00 89.81 206 GLY A CA 1
ATOM 1574 C C . GLY A 1 206 ? 30.225 -6.782 -17.759 1.00 89.81 206 GLY A C 1
ATOM 1575 O O . GLY A 1 206 ? 29.723 -6.121 -18.666 1.00 89.81 206 GLY A O 1
ATOM 1576 N N . ALA A 1 207 ? 29.710 -7.949 -17.356 1.00 92.00 207 ALA A N 1
ATOM 1577 C CA . ALA A 1 207 ? 28.486 -8.495 -17.928 1.00 92.00 207 ALA A CA 1
ATOM 1578 C C . ALA A 1 207 ? 27.269 -7.628 -17.575 1.00 92.00 207 ALA A C 1
ATOM 1580 O O . ALA A 1 207 ? 27.179 -7.080 -16.476 1.00 92.00 207 ALA A O 1
ATOM 1581 N N . MET A 1 208 ? 26.330 -7.540 -18.515 1.00 92.38 208 MET A N 1
ATOM 1582 C CA . MET A 1 208 ? 24.971 -7.071 -18.258 1.00 92.38 208 MET A CA 1
ATOM 1583 C C . MET A 1 208 ? 24.090 -8.298 -18.053 1.00 92.38 208 MET A C 1
ATOM 1585 O O . MET A 1 208 ? 24.082 -9.198 -18.8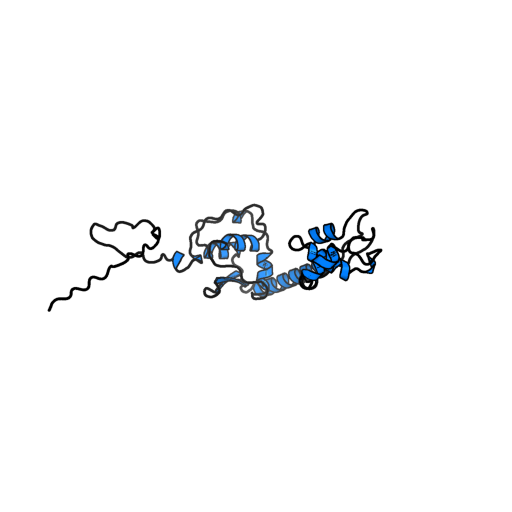99 1.00 92.38 208 MET A O 1
ATOM 1589 N N . LEU A 1 209 ? 23.384 -8.328 -16.932 1.00 92.31 209 LEU A N 1
ATOM 1590 C CA . LEU A 1 209 ? 22.429 -9.366 -16.582 1.00 92.31 209 LEU A CA 1
ATOM 1591 C C . LEU A 1 209 ? 21.024 -8.877 -16.898 1.00 92.31 209 LEU A C 1
ATOM 1593 O O . LEU A 1 209 ? 20.689 -7.734 -16.615 1.00 92.31 209 LEU A O 1
ATOM 1597 N N . GLU A 1 210 ? 20.211 -9.747 -17.457 1.00 92.06 210 GLU A N 1
ATOM 1598 C CA . GLU A 1 210 ? 18.768 -9.628 -17.530 1.00 92.06 210 GLU A CA 1
ATOM 1599 C C . GLU A 1 210 ? 18.181 -10.153 -16.216 1.00 92.06 210 GLU A C 1
ATOM 1601 O O . GLU A 1 210 ? 18.494 -11.263 -15.777 1.00 92.06 210 GLU A O 1
ATOM 1606 N N . ILE A 1 211 ? 17.385 -9.333 -15.541 1.00 90.75 211 ILE A N 1
ATOM 1607 C CA . ILE A 1 211 ? 16.758 -9.689 -14.273 1.00 90.75 211 ILE A CA 1
ATOM 1608 C C . ILE A 1 211 ? 15.470 -10.461 -14.593 1.00 90.75 211 ILE A C 1
ATOM 1610 O O . ILE A 1 211 ? 14.606 -9.927 -15.287 1.00 90.75 211 ILE A O 1
ATOM 1614 N N . PRO A 1 212 ? 15.328 -11.714 -14.124 1.00 88.81 212 PRO A N 1
ATOM 1615 C CA . PRO A 1 212 ? 14.110 -12.490 -14.317 1.00 88.81 212 PRO A CA 1
ATOM 1616 C C . PRO A 1 212 ? 12.947 -11.898 -13.508 1.00 88.81 212 PRO A C 1
ATOM 1618 O O . PRO A 1 212 ? 13.152 -11.342 -12.428 1.00 88.81 212 PRO A O 1
ATOM 1621 N N . ASP A 1 213 ? 11.720 -12.062 -14.005 1.00 87.25 213 ASP A N 1
ATOM 1622 C CA . ASP A 1 213 ? 10.518 -11.663 -13.271 1.00 87.25 213 ASP A CA 1
ATOM 1623 C C . ASP A 1 213 ? 10.279 -12.536 -12.019 1.00 87.25 213 ASP A C 1
ATOM 1625 O O . ASP A 1 213 ? 10.883 -13.598 -11.824 1.00 87.25 213 ASP A O 1
ATOM 1629 N N . GLN A 1 214 ? 9.371 -12.094 -11.142 1.00 83.06 214 GLN A N 1
ATOM 1630 C CA . GLN A 1 214 ? 9.092 -12.807 -9.891 1.00 83.06 214 GLN A CA 1
ATOM 1631 C C . GLN A 1 214 ? 8.534 -14.220 -10.133 1.00 83.06 214 GLN A C 1
ATOM 1633 O O . GLN A 1 214 ? 8.827 -15.139 -9.369 1.00 83.06 214 GLN A O 1
ATOM 1638 N N . ALA A 1 215 ? 7.771 -14.419 -11.211 1.00 84.62 215 ALA A N 1
ATOM 1639 C CA . ALA A 1 215 ? 7.201 -15.719 -11.547 1.00 84.62 215 ALA A CA 1
ATOM 1640 C C . ALA A 1 215 ? 8.291 -16.739 -11.920 1.00 84.62 215 ALA A C 1
ATOM 1642 O O . ALA A 1 215 ? 8.213 -17.899 -11.512 1.00 84.62 215 ALA A O 1
ATOM 1643 N N . ALA A 1 216 ? 9.327 -16.312 -12.645 1.00 86.81 216 ALA A N 1
ATOM 1644 C CA . ALA A 1 216 ? 10.482 -17.132 -12.980 1.00 86.81 216 ALA A CA 1
ATOM 1645 C C . ALA A 1 216 ? 11.325 -17.480 -11.742 1.00 86.81 216 ALA A C 1
ATOM 1647 O O . ALA A 1 216 ? 11.797 -18.611 -11.636 1.00 86.81 216 ALA A O 1
ATOM 1648 N N . ILE A 1 217 ? 11.471 -16.554 -10.785 1.00 87.94 217 ILE A N 1
ATOM 1649 C CA . ILE A 1 217 ? 12.154 -16.815 -9.503 1.00 87.94 217 ILE A CA 1
ATOM 1650 C C . ILE A 1 217 ? 11.381 -17.854 -8.677 1.00 87.94 217 ILE A C 1
ATOM 1652 O O . ILE A 1 217 ? 11.972 -18.797 -8.145 1.00 87.94 217 ILE A O 1
ATOM 1656 N N . ASP A 1 218 ? 10.058 -17.718 -8.597 1.00 89.00 218 ASP A N 1
ATOM 1657 C CA . ASP A 1 218 ? 9.205 -18.611 -7.807 1.00 89.00 218 ASP A CA 1
ATOM 1658 C C . ASP A 1 218 ? 9.063 -20.013 -8.423 1.00 89.00 218 ASP A C 1
ATOM 1660 O O . ASP A 1 218 ? 8.810 -20.980 -7.698 1.00 89.00 218 ASP A O 1
ATOM 1664 N N . ALA A 1 219 ? 9.261 -20.141 -9.739 1.00 91.62 219 ALA A N 1
ATOM 1665 C CA . ALA A 1 219 ? 9.239 -21.418 -10.449 1.00 91.62 219 ALA A CA 1
ATOM 1666 C C . ALA A 1 219 ? 10.442 -22.323 -10.122 1.00 91.62 219 ALA A C 1
ATOM 1668 O O . ALA A 1 219 ? 10.363 -23.536 -10.337 1.00 91.62 219 ALA A O 1
ATOM 1669 N N . ILE A 1 220 ? 11.537 -21.767 -9.588 1.00 91.19 220 ILE A N 1
ATOM 1670 C CA . ILE A 1 220 ? 12.733 -22.541 -9.243 1.00 91.19 220 ILE A CA 1
ATOM 1671 C C . ILE A 1 220 ? 12.451 -23.461 -8.053 1.00 91.19 220 ILE A C 1
ATOM 1673 O O . ILE A 1 220 ? 12.055 -23.037 -6.959 1.00 91.19 220 ILE A O 1
ATOM 1677 N N . SER A 1 221 ? 12.714 -24.753 -8.243 1.00 90.94 221 SER A N 1
ATOM 1678 C CA . SER A 1 221 ? 12.487 -25.749 -7.200 1.00 90.94 221 SER A CA 1
ATOM 1679 C C . SER A 1 221 ? 13.590 -25.732 -6.134 1.00 90.94 221 SER A C 1
ATOM 1681 O O . SER A 1 221 ? 14.761 -25.486 -6.408 1.00 90.94 221 SER A O 1
ATOM 1683 N N . VAL A 1 222 ? 13.244 -26.067 -4.887 1.00 87.69 222 VAL A N 1
ATOM 1684 C CA . VAL A 1 222 ? 14.227 -26.143 -3.783 1.00 87.69 222 VAL A CA 1
ATOM 1685 C C . VAL A 1 222 ? 15.297 -27.219 -4.036 1.00 87.69 222 VAL A C 1
ATOM 1687 O O . VAL A 1 222 ? 16.434 -27.085 -3.589 1.00 87.69 222 VAL A O 1
ATOM 1690 N N . VAL A 1 223 ? 14.945 -28.290 -4.756 1.00 90.06 223 VAL A N 1
ATOM 1691 C CA . VAL A 1 223 ? 15.880 -29.373 -5.108 1.00 90.06 223 VAL A CA 1
ATOM 1692 C C . VAL A 1 223 ? 16.950 -28.862 -6.065 1.00 90.06 223 VAL A C 1
ATOM 1694 O O . VAL A 1 223 ? 18.134 -29.061 -5.818 1.00 90.06 223 VAL A O 1
ATOM 1697 N N . GLU A 1 224 ? 16.527 -28.144 -7.098 1.00 88.12 224 GLU A N 1
ATOM 1698 C CA . GLU A 1 224 ? 17.399 -27.548 -8.106 1.00 88.12 224 GLU A CA 1
ATOM 1699 C C . GLU A 1 224 ? 18.348 -26.506 -7.512 1.00 88.12 224 GLU A C 1
ATOM 1701 O O . GLU A 1 224 ? 19.544 -26.538 -7.793 1.00 88.12 224 GLU A O 1
ATOM 1706 N N . VAL A 1 225 ? 17.851 -25.647 -6.612 1.00 87.75 225 VAL A N 1
ATOM 1707 C CA . VAL A 1 225 ? 18.697 -24.718 -5.842 1.00 87.75 225 VAL A CA 1
ATOM 1708 C C . VAL A 1 225 ? 19.824 -25.464 -5.138 1.00 87.75 225 VAL A C 1
ATOM 1710 O O . VAL A 1 225 ? 20.988 -25.072 -5.220 1.00 87.75 225 VAL A O 1
ATOM 1713 N N . ARG A 1 226 ? 19.486 -26.562 -4.457 1.00 86.62 226 ARG A N 1
ATOM 1714 C CA . ARG A 1 226 ? 20.461 -27.353 -3.709 1.00 86.62 226 ARG A CA 1
ATOM 1715 C C . ARG A 1 226 ? 21.475 -28.029 -4.628 1.00 86.62 226 ARG A C 1
ATOM 1717 O O . ARG A 1 226 ? 22.644 -28.078 -4.273 1.00 86.62 226 ARG A O 1
ATOM 1724 N N . GLU A 1 227 ? 21.051 -28.554 -5.773 1.00 86.38 227 GLU A N 1
ATOM 1725 C CA . GLU A 1 227 ? 21.960 -29.170 -6.747 1.00 86.38 227 GLU A CA 1
ATOM 1726 C C . GLU A 1 227 ? 22.935 -28.140 -7.321 1.00 86.38 227 GLU A C 1
ATOM 1728 O O . GLU A 1 227 ? 24.143 -28.351 -7.289 1.00 86.38 227 GLU A O 1
ATOM 1733 N N . LYS A 1 228 ? 22.424 -26.991 -7.767 1.00 83.25 228 LYS A N 1
ATOM 1734 C CA . LYS A 1 228 ? 23.215 -25.985 -8.480 1.00 83.25 228 LYS A CA 1
ATOM 1735 C C . LYS A 1 228 ? 24.129 -25.152 -7.586 1.00 83.25 228 LYS A C 1
ATOM 1737 O O . LYS A 1 228 ? 25.201 -24.761 -8.033 1.00 83.25 228 LYS A O 1
ATOM 1742 N N . LEU A 1 229 ? 23.744 -24.878 -6.338 1.00 80.75 229 LEU A N 1
ATOM 1743 C CA . LEU A 1 229 ? 24.603 -24.129 -5.410 1.00 80.75 229 LEU A CA 1
ATOM 1744 C C . LEU A 1 229 ? 25.689 -24.998 -4.759 1.00 80.75 229 LEU A C 1
ATOM 1746 O O . LEU A 1 229 ? 26.711 -24.459 -4.338 1.00 80.75 229 LEU A O 1
ATOM 1750 N N . LEU A 1 230 ? 25.479 -26.318 -4.672 1.00 79.69 230 LEU A N 1
ATOM 1751 C CA . LEU A 1 230 ? 26.447 -27.266 -4.103 1.00 79.69 230 LEU A CA 1
ATOM 1752 C C . LEU A 1 230 ? 27.378 -27.902 -5.147 1.00 79.69 230 LEU A C 1
ATOM 1754 O O . LEU A 1 230 ? 28.311 -28.606 -4.757 1.00 79.69 230 LEU A O 1
ATOM 1758 N N . GLU A 1 231 ? 27.148 -27.680 -6.444 1.00 75.06 231 GLU A N 1
ATOM 1759 C CA . GLU A 1 231 ? 28.112 -28.013 -7.498 1.00 75.06 231 GLU A CA 1
ATOM 1760 C C . GLU A 1 231 ? 29.402 -27.205 -7.253 1.00 75.06 231 GLU A C 1
ATOM 1762 O O . GLU A 1 231 ? 29.455 -25.997 -7.479 1.00 75.06 231 GLU A O 1
ATOM 1767 N N . ALA A 1 232 ? 30.421 -27.873 -6.705 1.00 56.28 232 ALA A N 1
ATOM 1768 C CA . ALA A 1 232 ? 31.742 -27.298 -6.466 1.00 56.28 232 ALA A CA 1
ATOM 1769 C C . ALA A 1 232 ? 32.539 -27.171 -7.780 1.00 56.28 232 ALA A C 1
ATOM 1771 O O . ALA A 1 232 ? 32.399 -28.018 -8.665 1.00 56.28 232 ALA A O 1
ATOM 1772 N N . ASP A 1 233 ? 33.363 -26.119 -7.860 1.00 55.78 233 ASP A N 1
ATOM 1773 C CA . ASP A 1 233 ? 34.183 -25.704 -9.017 1.00 55.78 233 ASP A CA 1
ATOM 1774 C C . ASP A 1 233 ? 35.152 -26.763 -9.582 1.00 55.78 233 ASP A C 1
ATOM 1776 O O . ASP A 1 233 ? 35.777 -27.514 -8.793 1.00 55.78 233 ASP A O 1
#

Organism: NCBI:txid406100

pLDDT: mean 85.78, std 16.53, range [39.44, 98.5]

Foldseek 3Di:
DDDDDDDDDDDDDDDDDDDDDDPDPDDDDDDDDDDDPCRVPVQQDFDKDAADPVQFWLLSVLQVLCVPSLAHADDCVPAQLLQQLRRHHTQDPVLNIDDRGGNNVNNCVSSDDQWDWDADVVNRYIYIAGHPPCRVVSNVVSVVVVVVVVVVVVVVQKDDQAAPPDALLNVLCVVPVPQSLLQLVLQLVQCVVQAPDSARGRGDHGDMTGRDDPVSSVPDDPVNSVVRVPPDD

Sequence (233 aa):
MRQLCALAIAAMVAPAVVADDPTQVGRYQTTAPLPTDSQIEPLQVRVTLTFPPEVETVGQAMGYALERSGYRLQSVDKADPAMKLLLTRALPESHRELGPMALETLLQTLAGRPWRLVIDPAARLVSFEAREPYAAGARAAAADIEAEDIELAKTRDRYGPVVKGQTLYSIAEELAPHSPERATIALFHANPHAFERPSPHHLKAGAMLEIPDQAAIDAISVVEVREKLLEAD